Protein AF-A0A956NST2-F1 (afdb_monomer)

pLDDT: mean 92.46, std 3.64, range [78.5, 97.56]

Radius of gyration: 21.12 Å; Cα contacts (8 Å, |Δi|>4): 184; chains: 1; bounding box: 54×38×56 Å

Mean predicted aligned error: 4.81 Å

Foldseek 3Di:
DVVVPDQDWDWDQPPDLVRDTAIPSNGPVCQADPDPVSVVSVVVDFFDCDPVPDPDNDGGDDDDDDDPVLLVLLCVQLVQVQSVVCVVVVHDVLLSLLCQLVVHDSVPQDPLSSVLSVLVSVCVSVVHALVNSCVVNVDDSVVSNSSVVSSCVRRVSSVVSVVVQVVCCVVVQWGADPVGRIRGD

Sequence (185 aa):
NPRTGRIHTNYNQTVAATGRLSSQNPNLQNIPIRTELGRRVREAFVADQRPSTRLFNKATLISSDYSQIELRLMAHLSGEPFLVEAFRAGQDIHRVTASLVYGVSLEDVTSDMRRVAKTVNFGLLYGMQAFGLSRDTGLSRQEAQRFIDEYWARLPGVRAYFDNLLQSGVTNGYVETMGGRRRSL

Solvent-accessible surface area (backbone atoms only — not comparable to full-atom values): 10851 Å² total; per-residue (Å²): 80,88,91,76,76,42,90,64,64,42,77,41,71,84,74,43,76,84,64,47,73,45,51,37,75,52,56,73,84,73,65,53,63,90,45,72,71,24,42,58,60,49,66,72,68,68,53,62,72,54,73,97,76,38,97,55,101,69,54,75,80,85,84,86,79,73,85,60,52,68,61,53,48,48,23,65,73,26,60,24,62,71,53,44,50,37,59,74,70,69,49,60,63,34,39,53,49,23,14,64,58,73,72,44,55,71,83,71,46,44,74,63,48,26,51,43,30,42,54,45,59,56,33,52,76,70,68,49,48,33,67,58,44,11,73,77,61,73,43,52,53,67,57,27,39,50,49,53,52,40,44,42,72,74,36,54,36,48,44,52,41,51,55,50,50,51,51,46,24,70,75,69,46,31,46,69,48,97,85,66,54,66,35,75,113

Structure (mmCIF, N/CA/C/O backbone):
data_AF-A0A956NST2-F1
#
_entry.id   AF-A0A956NST2-F1
#
loop_
_atom_site.group_PDB
_atom_site.id
_atom_site.type_symbol
_atom_site.label_atom_id
_atom_site.label_alt_id
_atom_site.label_comp_id
_atom_site.label_asym_id
_atom_site.label_entity_id
_atom_site.label_seq_id
_atom_site.pdbx_PDB_ins_code
_atom_site.Cartn_x
_atom_site.Cartn_y
_atom_site.Cartn_z
_atom_site.occupancy
_atom_site.B_iso_or_equiv
_atom_site.auth_seq_id
_atom_site.auth_comp_id
_atom_site.auth_asym_id
_atom_site.auth_atom_id
_atom_site.pdbx_PDB_model_num
ATOM 1 N N . ASN A 1 1 ? 23.945 0.232 -21.363 1.00 90.94 1 ASN A N 1
ATOM 2 C CA . ASN A 1 1 ? 25.251 -0.462 -21.262 1.00 90.94 1 ASN A CA 1
ATOM 3 C C . ASN A 1 1 ? 25.672 -0.908 -22.665 1.00 90.94 1 ASN A C 1
ATOM 5 O O . ASN A 1 1 ? 24.983 -1.761 -23.217 1.00 90.94 1 ASN A O 1
ATOM 9 N N . PRO A 1 2 ? 26.745 -0.337 -23.252 1.00 93.81 2 PRO A N 1
ATOM 10 C CA . PRO A 1 2 ? 27.122 -0.585 -24.651 1.00 93.81 2 PRO A CA 1
ATOM 11 C C . PRO A 1 2 ? 27.416 -2.053 -24.983 1.00 93.81 2 PRO A C 1
ATOM 13 O O . PRO A 1 2 ? 27.052 -2.518 -26.053 1.00 93.81 2 PRO A O 1
ATOM 16 N N . ARG A 1 3 ? 28.003 -2.813 -24.048 1.00 93.50 3 ARG A N 1
ATOM 17 C CA . ARG A 1 3 ? 28.354 -4.229 -24.264 1.00 93.50 3 ARG A CA 1
ATOM 18 C C . ARG A 1 3 ? 27.127 -5.128 -24.384 1.00 93.50 3 ARG A C 1
ATOM 20 O O . ARG A 1 3 ? 27.119 -6.083 -25.145 1.00 93.50 3 ARG A O 1
ATOM 27 N N . THR A 1 4 ? 26.090 -4.838 -23.602 1.00 93.56 4 THR A N 1
ATOM 28 C CA . THR A 1 4 ? 24.886 -5.683 -23.530 1.00 93.56 4 THR A CA 1
ATOM 29 C C . THR A 1 4 ? 23.713 -5.130 -24.331 1.00 93.56 4 THR A C 1
ATOM 31 O O . THR A 1 4 ? 22.753 -5.861 -24.565 1.00 93.56 4 THR A O 1
ATOM 34 N N . GLY A 1 5 ? 23.736 -3.851 -24.714 1.00 93.38 5 GLY A N 1
ATOM 35 C CA . GLY A 1 5 ? 22.589 -3.164 -25.315 1.00 93.38 5 GLY A CA 1
ATOM 36 C C . GLY A 1 5 ? 21.375 -3.051 -24.383 1.00 93.38 5 GLY A C 1
ATOM 37 O O . GLY A 1 5 ? 20.261 -2.882 -24.858 1.00 93.38 5 GLY A O 1
ATOM 38 N N . ARG A 1 6 ? 21.563 -3.196 -23.061 1.00 95.44 6 ARG A N 1
ATOM 39 C CA . ARG A 1 6 ? 20.485 -3.169 -22.056 1.00 95.44 6 ARG A CA 1
ATOM 40 C C . ARG A 1 6 ? 20.639 -2.019 -21.061 1.00 95.44 6 ARG A C 1
ATOM 42 O O . ARG A 1 6 ? 21.735 -1.464 -20.888 1.00 95.44 6 ARG A O 1
ATOM 49 N N . ILE A 1 7 ? 19.539 -1.707 -20.381 1.00 95.69 7 ILE A N 1
ATOM 50 C CA . ILE A 1 7 ? 19.512 -0.901 -19.157 1.00 95.69 7 ILE A CA 1
ATOM 51 C C . ILE A 1 7 ? 19.799 -1.834 -17.974 1.00 95.69 7 ILE A C 1
ATOM 53 O O . ILE A 1 7 ? 19.208 -2.906 -17.882 1.00 95.69 7 ILE A O 1
ATOM 57 N N . HIS A 1 8 ? 20.718 -1.438 -17.094 1.00 97.00 8 HIS A N 1
ATOM 58 C CA . HIS A 1 8 ? 21.087 -2.188 -15.889 1.00 97.00 8 HIS A CA 1
ATOM 59 C C . HIS A 1 8 ? 20.798 -1.299 -14.690 1.00 97.00 8 HIS A C 1
ATOM 61 O O . HIS A 1 8 ? 21.348 -0.206 -14.624 1.00 97.00 8 HIS A O 1
ATOM 67 N N . THR A 1 9 ? 19.915 -1.743 -13.799 1.00 97.56 9 THR A N 1
ATOM 68 C CA . THR A 1 9 ? 19.617 -1.058 -12.534 1.00 97.56 9 THR A CA 1
ATOM 69 C C . THR A 1 9 ? 20.416 -1.672 -11.392 1.00 97.56 9 THR A C 1
ATOM 71 O O . THR A 1 9 ? 20.858 -2.816 -11.493 1.00 97.56 9 THR A O 1
ATOM 74 N N . ASN A 1 10 ? 20.552 -0.938 -10.292 1.00 97.19 10 ASN A N 1
ATOM 75 C CA . ASN A 1 10 ? 21.078 -1.453 -9.036 1.00 97.19 10 ASN A CA 1
ATOM 76 C C . ASN A 1 10 ? 19.941 -1.581 -8.025 1.00 97.19 10 ASN A C 1
ATOM 78 O O . ASN A 1 10 ? 19.286 -0.584 -7.712 1.00 97.19 10 ASN A O 1
ATOM 82 N N . TYR A 1 11 ? 19.733 -2.792 -7.506 1.00 97.38 11 TYR A N 1
ATOM 83 C CA . TYR A 1 11 ? 18.814 -3.040 -6.399 1.00 97.38 11 TYR A CA 1
ATOM 84 C C . TYR A 1 11 ? 19.573 -2.985 -5.076 1.00 97.38 11 TYR A C 1
ATOM 86 O O . TYR A 1 11 ? 20.384 -3.862 -4.788 1.00 97.38 11 TYR A O 1
ATOM 94 N N . ASN A 1 12 ? 19.302 -1.970 -4.258 1.00 94.56 12 ASN A N 1
ATOM 95 C CA . ASN A 1 12 ? 19.886 -1.883 -2.926 1.00 94.56 12 ASN A CA 1
ATOM 96 C C . ASN A 1 12 ? 19.008 -2.636 -1.926 1.00 94.56 12 ASN A C 1
ATOM 98 O O . ASN A 1 12 ? 17.816 -2.350 -1.786 1.00 94.56 12 ASN A O 1
ATOM 102 N N . GLN A 1 13 ? 19.619 -3.565 -1.198 1.00 95.00 13 GLN A N 1
ATOM 103 C CA . GLN A 1 13 ? 18.921 -4.442 -0.257 1.00 95.00 13 GLN A CA 1
ATOM 104 C C . GLN A 1 13 ? 18.917 -3.918 1.189 1.00 95.00 13 GLN A C 1
ATOM 106 O O . GLN A 1 13 ? 18.122 -4.372 2.008 1.00 95.00 13 GLN A O 1
ATOM 111 N N . THR A 1 14 ? 19.782 -2.954 1.510 1.00 92.62 14 THR A N 1
ATOM 112 C CA . THR A 1 14 ? 20.063 -2.512 2.889 1.00 92.62 14 THR A CA 1
ATOM 113 C C . THR A 1 14 ? 19.679 -1.057 3.172 1.00 92.62 14 THR A C 1
ATOM 115 O O . THR A 1 14 ? 20.048 -0.521 4.209 1.00 92.62 14 THR A O 1
ATOM 118 N N .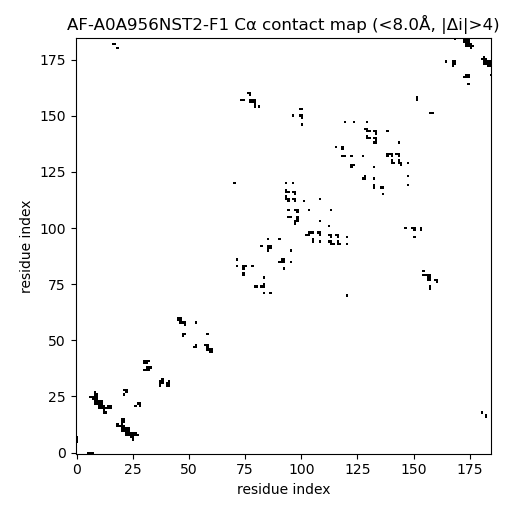 VAL A 1 15 ? 18.943 -0.400 2.267 1.00 90.19 15 VAL A N 1
ATOM 119 C CA . VAL A 1 15 ? 18.657 1.047 2.366 1.00 90.19 15 VAL A CA 1
ATOM 120 C C . VAL A 1 15 ? 17.327 1.351 3.060 1.00 90.19 15 VAL A C 1
ATOM 122 O O . VAL A 1 15 ? 17.254 2.267 3.874 1.00 90.19 15 VAL A O 1
ATOM 125 N N . ALA A 1 16 ? 16.247 0.634 2.737 1.00 88.38 16 ALA A N 1
ATOM 126 C CA . ALA A 1 16 ? 14.930 0.982 3.264 1.00 88.38 16 ALA A CA 1
ATOM 127 C C . ALA A 1 16 ? 14.754 0.503 4.712 1.00 88.38 16 ALA A C 1
ATOM 129 O O . ALA A 1 16 ? 14.905 -0.685 4.996 1.00 88.38 16 ALA A O 1
ATOM 130 N N . ALA A 1 17 ? 14.294 1.394 5.596 1.00 89.62 17 ALA A N 1
ATOM 131 C CA . ALA A 1 17 ? 13.991 1.065 6.994 1.00 89.62 17 ALA A CA 1
ATOM 132 C C . ALA A 1 17 ? 12.935 -0.050 7.151 1.00 89.62 17 ALA A C 1
ATOM 134 O O . ALA A 1 17 ? 12.883 -0.727 8.171 1.00 89.62 17 ALA A O 1
ATOM 135 N N . THR A 1 18 ? 12.088 -0.256 6.137 1.00 89.81 18 THR A N 1
ATOM 136 C CA . THR A 1 18 ? 11.040 -1.289 6.118 1.00 89.81 18 THR A CA 1
ATOM 137 C C . THR A 1 18 ? 11.485 -2.602 5.470 1.00 89.81 18 THR A C 1
ATOM 139 O O . THR A 1 18 ? 10.718 -3.560 5.438 1.00 89.81 18 THR A O 1
ATOM 142 N N . GLY A 1 19 ? 12.709 -2.668 4.932 1.00 91.88 19 GLY A N 1
ATOM 143 C CA . GLY A 1 19 ? 13.228 -3.845 4.232 1.00 91.88 19 GLY A CA 1
ATOM 144 C C . GLY A 1 19 ? 12.812 -3.992 2.771 1.00 91.88 19 GLY A C 1
ATOM 145 O O . GLY A 1 19 ? 13.114 -5.019 2.166 1.00 91.88 19 GLY A O 1
ATOM 146 N N . ARG A 1 20 ? 12.130 -2.997 2.190 1.00 94.56 20 ARG A N 1
ATOM 147 C CA . ARG A 1 20 ? 11.893 -2.946 0.739 1.00 94.56 20 ARG A CA 1
ATOM 148 C C . ARG A 1 20 ? 13.217 -2.784 -0.018 1.00 94.56 20 ARG A C 1
ATOM 150 O O . ARG A 1 20 ? 14.123 -2.095 0.444 1.00 94.56 20 ARG A O 1
ATOM 157 N N . LEU A 1 21 ? 13.298 -3.359 -1.216 1.00 95.94 21 LEU A N 1
ATOM 158 C CA . LEU A 1 21 ? 14.365 -3.020 -2.160 1.00 95.94 21 LEU A CA 1
ATOM 159 C C . LEU A 1 21 ? 14.180 -1.582 -2.651 1.00 95.94 21 LEU A C 1
ATOM 161 O O . LEU A 1 21 ? 13.045 -1.156 -2.884 1.00 95.94 21 LEU A O 1
ATOM 165 N N . SER A 1 22 ? 15.284 -0.877 -2.885 1.00 95.31 22 SER A N 1
ATOM 166 C CA . SER A 1 22 ? 15.287 0.357 -3.677 1.00 95.31 22 SER A CA 1
ATOM 167 C C . SER A 1 22 ? 16.037 0.152 -4.989 1.00 95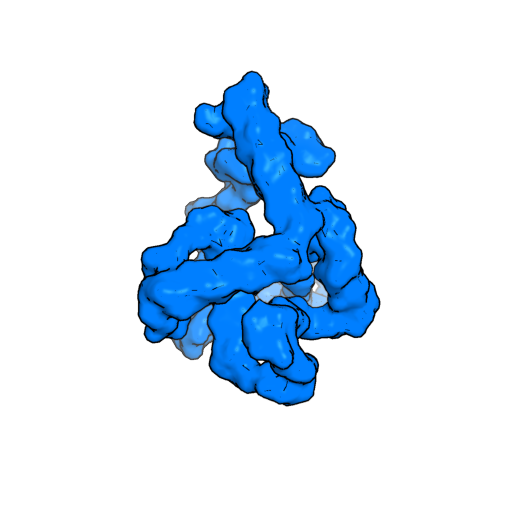.31 22 SER A C 1
ATOM 169 O O . SER A 1 22 ? 16.915 -0.702 -5.075 1.00 95.31 22 SER A O 1
ATOM 171 N N . SER A 1 23 ? 15.686 0.916 -6.019 1.00 97.00 23 SER A N 1
ATOM 172 C CA . SER A 1 23 ? 16.290 0.838 -7.348 1.00 97.00 23 SER A CA 1
ATOM 173 C C . SER A 1 23 ? 16.929 2.173 -7.720 1.00 97.00 23 SER A C 1
ATOM 175 O O . SER A 1 23 ? 16.300 3.224 -7.586 1.00 97.00 23 SER A O 1
ATOM 177 N N . GLN A 1 24 ? 18.178 2.142 -8.186 1.00 95.81 24 GLN A N 1
ATOM 178 C CA . GLN A 1 24 ? 18.916 3.338 -8.598 1.00 95.81 24 GLN A CA 1
ATOM 179 C C . GLN A 1 24 ? 19.841 3.082 -9.790 1.00 95.81 24 GLN A C 1
ATOM 181 O O . GLN A 1 24 ? 20.262 1.955 -10.050 1.00 95.81 24 GLN A O 1
ATOM 186 N N . ASN A 1 25 ? 20.193 4.163 -10.487 1.00 94.06 25 ASN A N 1
ATOM 187 C CA . ASN A 1 25 ? 21.138 4.177 -11.607 1.00 94.06 25 ASN A CA 1
ATOM 188 C C . ASN A 1 25 ? 20.851 3.127 -12.703 1.00 94.06 25 ASN A C 1
ATOM 190 O O . ASN A 1 25 ? 21.724 2.305 -12.977 1.00 94.06 25 ASN A O 1
ATOM 194 N N . PRO A 1 26 ? 19.668 3.155 -13.357 1.00 96.19 26 PRO A N 1
ATOM 195 C CA . PRO A 1 26 ? 18.517 4.040 -13.128 1.00 96.19 26 PRO A CA 1
ATOM 196 C C . PRO A 1 26 ? 17.477 3.424 -12.178 1.00 96.19 26 PRO A C 1
ATOM 198 O O . PRO A 1 26 ? 17.478 2.216 -11.950 1.00 96.19 26 PRO A O 1
ATOM 201 N N . ASN A 1 27 ? 16.562 4.240 -11.645 1.00 96.38 27 ASN A N 1
ATOM 202 C CA . ASN A 1 27 ? 15.420 3.734 -10.880 1.00 96.38 27 ASN A CA 1
ATOM 203 C C . ASN A 1 27 ? 14.377 3.119 -11.830 1.00 96.38 27 ASN A C 1
ATOM 205 O O . ASN A 1 27 ? 13.807 3.816 -12.666 1.00 96.38 27 ASN A O 1
ATOM 209 N N . LEU A 1 28 ? 14.148 1.811 -11.708 1.00 96.69 28 LEU A N 1
ATOM 210 C CA . LEU A 1 28 ? 13.166 1.054 -12.490 1.00 96.69 28 LEU A CA 1
ATOM 211 C C . LEU A 1 28 ? 11.899 0.705 -11.697 1.00 96.69 28 LEU A C 1
ATOM 213 O O . LEU A 1 28 ? 10.976 0.111 -12.247 1.00 96.69 28 LEU A O 1
ATOM 217 N N . GLN A 1 29 ? 11.818 1.075 -10.417 1.00 96.38 29 GLN A N 1
ATOM 218 C CA . GLN A 1 29 ? 10.621 0.859 -9.597 1.00 96.38 29 GLN A CA 1
ATOM 219 C C . GLN A 1 29 ? 9.575 1.967 -9.779 1.00 96.38 29 GLN A C 1
ATOM 221 O O . GLN A 1 29 ? 8.399 1.747 -9.501 1.00 96.38 29 GLN A O 1
ATOM 226 N N . ASN A 1 30 ? 9.973 3.150 -10.257 1.00 95.12 30 ASN A N 1
ATOM 227 C CA . ASN A 1 30 ? 9.102 4.321 -10.400 1.00 95.12 30 ASN A CA 1
ATOM 228 C C . ASN A 1 30 ? 8.801 4.701 -11.861 1.00 95.12 30 ASN A C 1
ATOM 230 O O . ASN A 1 30 ? 8.472 5.856 -12.137 1.00 95.12 30 ASN A O 1
ATOM 234 N N . ILE A 1 31 ? 8.881 3.748 -12.798 1.00 95.81 31 ILE A N 1
ATOM 235 C CA . ILE A 1 31 ? 8.544 4.014 -14.202 1.00 95.81 31 ILE A CA 1
ATOM 236 C C . ILE A 1 31 ? 7.078 4.482 -14.301 1.00 95.81 31 ILE A C 1
ATOM 238 O O . ILE A 1 31 ? 6.184 3.766 -13.821 1.00 95.81 31 ILE A O 1
ATOM 242 N N . PRO A 1 32 ? 6.800 5.647 -14.922 1.00 93.94 32 PRO A N 1
ATOM 243 C CA . PRO A 1 32 ? 5.455 6.211 -15.008 1.00 93.94 32 PRO A CA 1
ATOM 244 C C . PRO A 1 32 ? 4.418 5.235 -15.583 1.00 93.94 32 PRO A C 1
ATOM 246 O O . PRO A 1 32 ? 4.738 4.392 -16.411 1.00 93.94 32 PRO A O 1
ATOM 249 N N . ILE A 1 33 ? 3.164 5.336 -15.132 1.00 93.19 33 ILE A N 1
ATOM 250 C CA . ILE A 1 33 ? 2.050 4.477 -15.601 1.00 93.19 33 ILE A CA 1
ATOM 251 C C . ILE A 1 33 ? 0.696 5.189 -15.662 1.00 93.19 33 ILE A C 1
ATOM 253 O O . ILE A 1 33 ? -0.204 4.760 -16.376 1.00 93.19 33 ILE A O 1
ATOM 257 N N . ARG A 1 34 ? 0.521 6.264 -14.884 1.00 90.94 34 ARG A N 1
ATOM 258 C CA . ARG A 1 34 ? -0.794 6.888 -14.673 1.00 90.94 34 ARG A CA 1
ATOM 259 C C . ARG A 1 34 ? -1.256 7.748 -15.849 1.00 90.94 34 ARG A C 1
ATOM 261 O O . ARG A 1 34 ? -2.456 7.857 -16.067 1.00 90.94 34 ARG A O 1
ATOM 268 N N . THR A 1 35 ? -0.325 8.363 -16.573 1.00 95.19 35 THR A N 1
ATOM 269 C CA . THR A 1 35 ? -0.615 9.223 -17.726 1.00 95.19 35 THR A CA 1
ATOM 270 C C . THR A 1 35 ? -0.392 8.470 -19.026 1.00 95.19 35 THR A C 1
ATOM 272 O O . THR A 1 35 ? 0.369 7.503 -19.066 1.00 95.19 35 THR A O 1
ATOM 275 N N . GLU A 1 36 ? -1.000 8.956 -20.103 1.00 94.94 36 GLU A N 1
ATOM 276 C CA . GLU A 1 36 ? -0.819 8.372 -21.432 1.00 94.94 36 GLU A CA 1
ATOM 277 C C . GLU A 1 36 ? 0.644 8.403 -21.882 1.00 94.94 36 GLU A C 1
ATOM 279 O O . GLU A 1 36 ? 1.208 7.387 -22.281 1.00 94.94 36 GLU A O 1
ATOM 284 N N . LEU A 1 37 ? 1.312 9.543 -21.682 1.00 95.50 37 LEU A N 1
ATOM 285 C CA . LEU A 1 37 ? 2.752 9.650 -21.896 1.00 95.50 37 LEU A CA 1
ATOM 286 C C . LEU A 1 37 ? 3.532 8.621 -21.061 1.00 95.50 37 LEU A C 1
ATOM 288 O O . LEU A 1 37 ? 4.475 8.012 -21.556 1.00 95.50 37 LEU A O 1
ATOM 292 N N . GLY A 1 38 ? 3.129 8.392 -19.808 1.00 95.25 38 GLY A N 1
ATOM 293 C CA . GLY A 1 38 ? 3.768 7.403 -18.948 1.00 95.25 38 GLY A CA 1
ATOM 294 C C . GLY A 1 38 ? 3.607 5.967 -19.448 1.00 95.25 38 GLY A C 1
ATOM 295 O O . GLY A 1 38 ? 4.562 5.194 -19.388 1.00 95.25 38 GLY A O 1
ATOM 296 N N . ARG A 1 39 ? 2.440 5.617 -20.003 1.00 94.62 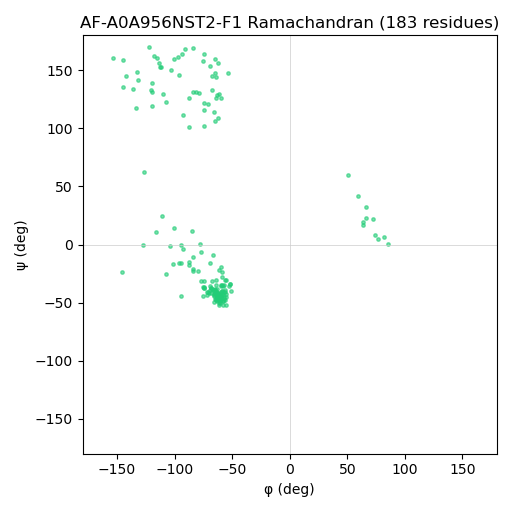39 ARG A N 1
ATOM 297 C CA . ARG A 1 39 ? 2.222 4.311 -20.644 1.00 94.62 39 ARG A CA 1
ATOM 298 C C . ARG A 1 39 ? 3.136 4.126 -21.851 1.00 94.62 39 ARG A C 1
ATOM 300 O O . ARG A 1 39 ? 3.826 3.114 -21.917 1.00 94.62 39 ARG A O 1
ATOM 307 N N . ARG A 1 40 ? 3.254 5.144 -22.707 1.00 95.81 40 ARG A N 1
ATOM 308 C CA . ARG A 1 40 ? 4.177 5.131 -23.857 1.00 95.81 40 ARG A CA 1
ATOM 309 C C . ARG A 1 40 ? 5.641 4.958 -23.448 1.00 95.81 40 ARG A C 1
ATOM 311 O O . ARG A 1 40 ? 6.394 4.266 -24.122 1.00 95.81 40 ARG A O 1
ATOM 318 N N . VAL A 1 41 ? 6.062 5.533 -22.318 1.00 95.00 41 VAL A N 1
ATOM 319 C CA . VAL A 1 41 ? 7.414 5.297 -21.775 1.00 95.00 41 VAL A CA 1
ATOM 320 C C . VAL A 1 41 ? 7.616 3.825 -21.394 1.00 95.00 41 VAL A C 1
ATOM 322 O O . VAL A 1 41 ? 8.690 3.277 -21.633 1.00 95.00 41 VAL A O 1
ATOM 325 N N . ARG A 1 42 ? 6.602 3.155 -20.830 1.00 94.94 42 ARG A N 1
ATOM 326 C CA . ARG A 1 42 ? 6.689 1.721 -20.497 1.00 94.94 42 ARG A CA 1
ATOM 327 C C . ARG A 1 42 ? 6.769 0.821 -21.723 1.00 94.94 42 ARG A C 1
ATOM 329 O O . ARG A 1 42 ? 7.433 -0.205 -21.643 1.00 94.94 42 ARG A O 1
ATOM 336 N N . GLU A 1 43 ? 6.161 1.204 -22.841 1.00 95.06 43 GLU A N 1
ATOM 337 C CA . GLU A 1 43 ? 6.230 0.445 -24.101 1.00 95.06 43 GLU A CA 1
ATOM 338 C C . GLU A 1 43 ? 7.661 0.321 -24.647 1.00 95.06 43 GLU A C 1
ATOM 340 O O . GLU A 1 43 ? 7.967 -0.627 -25.366 1.00 95.06 43 GLU A O 1
ATOM 345 N N . ALA A 1 44 ? 8.571 1.220 -24.253 1.00 95.50 44 ALA A N 1
ATOM 346 C CA . ALA A 1 44 ? 9.987 1.120 -24.602 1.00 95.50 44 ALA A CA 1
ATOM 347 C C . ALA A 1 44 ? 10.709 -0.055 -23.906 1.00 95.50 44 ALA A C 1
ATOM 349 O O . ALA A 1 44 ? 11.806 -0.439 -24.317 1.00 95.50 44 ALA A O 1
ATOM 350 N N . PHE A 1 45 ? 10.120 -0.641 -22.857 1.00 96.00 45 PHE A N 1
ATOM 351 C CA . PHE A 1 45 ? 10.657 -1.819 -22.181 1.00 96.00 45 PHE A CA 1
ATOM 352 C C . PHE A 1 45 ? 10.151 -3.083 -22.874 1.00 96.00 45 PHE A C 1
ATOM 354 O O . PHE A 1 45 ? 9.028 -3.533 -22.655 1.00 96.00 45 PHE A O 1
ATOM 361 N N . VAL A 1 46 ? 11.009 -3.676 -23.701 1.00 95.38 46 VAL A N 1
ATOM 362 C CA . VAL A 1 46 ? 10.675 -4.847 -24.520 1.00 95.38 46 VAL A CA 1
ATOM 363 C C . VAL A 1 46 ? 11.434 -6.096 -24.076 1.00 95.38 46 VAL A C 1
ATOM 365 O O . VAL A 1 46 ? 12.540 -6.023 -23.537 1.00 95.38 46 VAL A O 1
ATOM 368 N N . ALA A 1 47 ? 10.844 -7.266 -24.328 1.00 94.88 47 ALA A N 1
ATOM 369 C CA . ALA A 1 47 ? 11.535 -8.540 -24.160 1.00 94.88 47 ALA A CA 1
ATOM 370 C C . ALA A 1 47 ? 12.657 -8.671 -25.196 1.00 94.88 47 ALA A C 1
ATOM 372 O O . ALA A 1 47 ? 12.434 -8.457 -26.390 1.00 94.88 47 ALA A O 1
ATOM 373 N N . ASP A 1 48 ? 13.846 -9.073 -24.751 1.00 93.50 48 ASP A N 1
ATOM 374 C CA . ASP A 1 48 ? 14.977 -9.268 -25.652 1.00 93.50 48 ASP A CA 1
ATOM 375 C C . ASP A 1 48 ? 14.776 -10.497 -26.547 1.00 93.50 48 ASP A C 1
ATOM 377 O O . ASP A 1 48 ? 14.633 -11.617 -26.059 1.00 93.50 48 ASP A O 1
ATOM 381 N N . GLN A 1 49 ? 14.784 -10.282 -27.862 1.00 93.31 49 GLN A N 1
ATOM 382 C CA . GLN A 1 49 ? 14.569 -11.328 -28.862 1.00 93.31 49 GLN A CA 1
ATOM 383 C C . GLN A 1 49 ? 15.864 -11.955 -29.390 1.00 93.31 49 GLN A C 1
ATOM 385 O O . GLN A 1 49 ? 15.796 -12.849 -30.235 1.00 93.31 49 GLN A O 1
ATOM 390 N N . ARG A 1 50 ? 17.042 -11.517 -28.928 1.00 92.94 50 ARG A N 1
ATOM 391 C CA . ARG A 1 50 ? 18.323 -12.058 -29.397 1.00 92.94 50 ARG A CA 1
ATOM 392 C C . ARG A 1 50 ? 18.434 -13.553 -29.071 1.00 92.94 50 ARG A C 1
ATOM 394 O O . ARG A 1 50 ? 18.270 -13.908 -27.898 1.00 92.94 50 ARG A O 1
ATOM 401 N N . PRO A 1 51 ? 18.783 -14.416 -30.051 1.00 91.38 51 PRO A N 1
ATOM 402 C CA . PRO A 1 51 ? 18.913 -15.863 -29.849 1.00 91.38 51 PRO A CA 1
ATOM 403 C C . PRO A 1 51 ? 19.832 -16.246 -28.688 1.00 91.38 51 PRO A C 1
ATOM 405 O O . PRO A 1 51 ? 19.521 -17.164 -27.944 1.00 91.38 51 PRO A O 1
ATOM 408 N N . SER A 1 52 ? 20.908 -15.487 -28.468 1.00 89.44 52 SER A N 1
ATOM 409 C CA . SER A 1 52 ? 21.867 -15.713 -27.379 1.00 89.44 52 SER A CA 1
ATOM 410 C C . SER A 1 52 ? 21.304 -15.496 -25.970 1.00 89.44 52 SER A C 1
ATOM 412 O O . SER A 1 52 ? 21.990 -15.785 -24.996 1.00 89.44 52 SER A O 1
ATOM 414 N N . THR A 1 53 ? 20.090 -14.954 -25.837 1.00 85.50 53 THR A N 1
ATOM 415 C CA . THR A 1 53 ? 19.504 -14.586 -24.537 1.00 85.50 53 THR A CA 1
ATOM 416 C C . THR A 1 53 ? 18.116 -15.166 -24.290 1.00 85.50 53 THR A C 1
ATOM 418 O O . THR A 1 53 ? 17.545 -14.926 -23.228 1.00 85.50 53 THR A O 1
ATOM 421 N N . 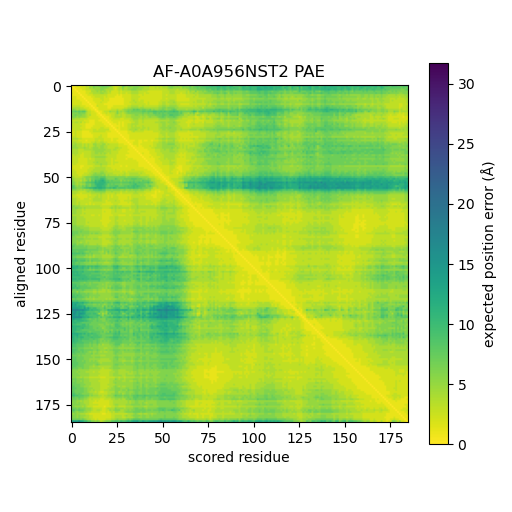ARG A 1 54 ? 17.565 -15.927 -25.243 1.00 87.06 54 ARG A N 1
ATOM 422 C CA . ARG A 1 54 ? 16.238 -16.546 -25.134 1.00 87.06 54 ARG A CA 1
ATOM 423 C C . ARG A 1 54 ? 16.347 -18.065 -25.225 1.00 87.06 54 ARG A C 1
ATOM 425 O O . ARG A 1 54 ? 17.089 -18.581 -26.049 1.00 87.06 54 ARG A O 1
ATOM 432 N N . LEU A 1 55 ? 15.573 -18.764 -24.396 1.00 85.50 55 LEU A N 1
ATOM 433 C CA . LEU A 1 55 ? 15.492 -20.232 -24.397 1.00 85.50 55 LEU A CA 1
ATOM 434 C C . LEU A 1 55 ? 14.499 -20.772 -25.441 1.00 85.50 55 LEU A C 1
ATOM 436 O O . LEU A 1 55 ? 14.609 -21.915 -25.864 1.00 85.50 55 LEU A O 1
ATOM 440 N N . PHE A 1 56 ? 13.538 -19.947 -25.863 1.00 88.25 56 PHE A N 1
ATOM 441 C CA . PHE A 1 56 ? 12.462 -20.319 -26.784 1.00 88.25 56 PHE A CA 1
ATOM 442 C C . PHE A 1 56 ? 12.450 -19.428 -28.032 1.00 88.25 56 PHE A C 1
ATOM 444 O O . PHE A 1 56 ? 13.088 -18.374 -28.075 1.00 88.25 56 PHE A O 1
ATOM 451 N N . ASN A 1 57 ? 11.648 -19.809 -29.031 1.00 91.00 57 ASN A N 1
ATOM 452 C CA . ASN A 1 57 ? 11.515 -19.099 -30.312 1.00 91.00 57 ASN A CA 1
ATOM 453 C C . ASN A 1 57 ? 11.036 -17.641 -30.190 1.00 91.00 57 ASN A C 1
ATOM 455 O O . ASN A 1 57 ? 11.225 -16.857 -31.120 1.00 91.00 57 ASN A O 1
ATOM 459 N N . LYS A 1 58 ? 10.417 -17.267 -29.066 1.00 91.00 58 LYS A N 1
ATOM 460 C CA . LYS A 1 58 ? 9.943 -15.912 -28.773 1.00 91.00 58 LYS A CA 1
ATOM 461 C C . LYS A 1 58 ? 10.121 -15.623 -27.286 1.00 91.00 58 LYS A C 1
ATOM 463 O O . LYS A 1 58 ? 9.773 -16.456 -26.455 1.00 91.00 58 LYS A O 1
ATOM 468 N N . ALA A 1 59 ? 10.631 -14.440 -26.956 1.00 92.81 59 ALA A N 1
ATOM 469 C CA . ALA A 1 59 ? 10.650 -13.944 -25.583 1.00 92.81 59 ALA A CA 1
ATOM 470 C C . ALA A 1 59 ? 9.441 -13.031 -25.338 1.00 92.81 59 ALA A C 1
ATOM 472 O O . ALA A 1 59 ? 8.995 -12.317 -26.238 1.00 92.81 59 ALA A O 1
ATOM 473 N N . THR A 1 60 ? 8.888 -13.044 -24.130 1.00 93.06 60 THR A N 1
ATOM 474 C CA . THR A 1 60 ? 7.771 -12.176 -23.723 1.00 93.06 60 THR A CA 1
ATOM 475 C C . THR A 1 60 ? 7.988 -11.734 -22.281 1.00 93.06 60 THR A C 1
ATOM 477 O O . THR A 1 60 ? 8.557 -12.482 -21.488 1.00 93.06 60 THR A O 1
ATOM 480 N N . LEU A 1 61 ? 7.583 -10.505 -21.952 1.00 94.12 61 LEU A N 1
ATOM 481 C CA . LEU A 1 61 ? 7.603 -10.018 -20.575 1.00 94.12 61 LEU A CA 1
ATOM 482 C C . LEU A 1 61 ? 6.366 -10.536 -19.845 1.00 94.12 61 LEU A C 1
ATOM 484 O O . LEU A 1 61 ? 5.251 -10.404 -20.344 1.00 94.12 61 LEU A O 1
ATOM 488 N N . ILE A 1 62 ? 6.571 -11.092 -18.656 1.00 94.75 62 ILE A N 1
ATOM 489 C CA . ILE A 1 62 ? 5.499 -11.507 -17.754 1.00 94.75 62 ILE A CA 1
ATOM 490 C C . ILE A 1 62 ? 5.521 -10.555 -16.563 1.00 94.75 62 ILE A C 1
ATOM 492 O O . ILE A 1 62 ? 6.574 -10.318 -15.972 1.00 94.75 62 ILE A O 1
ATOM 496 N N . SER A 1 63 ? 4.361 -10.001 -16.224 1.00 94.00 63 SER A N 1
ATOM 497 C CA . SER A 1 63 ? 4.179 -9.161 -15.044 1.00 94.00 63 SER A CA 1
ATOM 498 C C . SER A 1 63 ? 3.121 -9.790 -14.149 1.00 94.00 63 SER A C 1
ATOM 500 O O . SER A 1 63 ? 2.070 -10.208 -14.629 1.00 94.00 63 SER A O 1
ATOM 502 N N . SER A 1 64 ? 3.418 -9.865 -12.856 1.00 96.44 64 SER A N 1
ATOM 503 C CA . SER A 1 64 ? 2.506 -10.335 -11.821 1.00 96.44 64 SER A CA 1
ATOM 504 C C . SER A 1 64 ? 2.608 -9.383 -10.638 1.00 96.44 64 SER A C 1
ATOM 506 O O . SER A 1 64 ? 3.713 -9.026 -10.228 1.00 96.44 64 SER A O 1
ATOM 508 N N . ASP A 1 65 ? 1.463 -8.981 -10.099 1.00 95.06 65 ASP A N 1
ATOM 509 C CA . ASP A 1 65 ? 1.351 -8.086 -8.949 1.00 95.06 65 ASP A CA 1
ATOM 510 C C . ASP A 1 65 ? 0.369 -8.700 -7.946 1.00 95.06 65 ASP A C 1
ATOM 512 O O . ASP A 1 65 ? -0.636 -9.308 -8.327 1.00 95.06 65 ASP A O 1
ATOM 516 N N . TYR A 1 66 ? 0.666 -8.573 -6.656 1.00 95.31 66 TYR A N 1
ATOM 517 C CA . TYR A 1 66 ? -0.232 -9.048 -5.620 1.00 95.31 66 TYR A CA 1
ATOM 518 C C . TYR A 1 66 ? -1.436 -8.113 -5.495 1.00 95.31 66 TYR A C 1
ATOM 520 O O . TYR A 1 66 ? -1.313 -6.945 -5.126 1.00 95.31 66 TYR A O 1
ATOM 528 N N . SER A 1 67 ? -2.640 -8.655 -5.675 1.00 91.44 67 SER A N 1
ATOM 529 C CA . SER A 1 67 ? -3.866 -7.893 -5.434 1.00 91.44 67 SER A CA 1
ATOM 530 C C . SER A 1 67 ? -4.001 -7.513 -3.955 1.00 91.44 67 SER A C 1
ATOM 532 O O . SER A 1 67 ? -4.365 -8.353 -3.130 1.00 91.44 67 SER A O 1
ATOM 534 N N . GLN A 1 68 ? -3.773 -6.232 -3.647 1.00 90.88 68 GLN A N 1
ATOM 535 C CA . GLN A 1 68 ? -4.008 -5.614 -2.333 1.00 90.88 68 GLN A CA 1
ATOM 536 C C . GLN A 1 68 ? -3.204 -6.264 -1.191 1.00 90.88 68 GLN A C 1
ATOM 538 O O . GLN A 1 68 ? -3.727 -6.462 -0.094 1.00 90.88 68 GLN A O 1
ATOM 543 N N . ILE A 1 69 ? -1.928 -6.592 -1.434 1.00 94.25 69 ILE A N 1
ATOM 544 C CA . ILE A 1 69 ? -1.079 -7.313 -0.466 1.00 94.25 69 ILE A CA 1
ATOM 545 C C . ILE A 1 69 ? -1.071 -6.692 0.933 1.00 94.25 69 ILE A C 1
ATOM 547 O O . ILE A 1 69 ? -1.152 -7.409 1.920 1.00 94.25 69 ILE A O 1
ATOM 551 N N . GLU A 1 70 ? -1.035 -5.367 1.031 1.00 92.38 70 GLU A N 1
ATOM 552 C CA . GLU A 1 70 ? -0.973 -4.671 2.317 1.00 92.38 70 GLU A CA 1
ATOM 553 C C . GLU A 1 70 ? -2.252 -4.840 3.146 1.00 92.38 70 GLU A C 1
ATOM 555 O O . GLU A 1 70 ? -2.184 -5.063 4.351 1.00 92.38 70 GLU A O 1
ATOM 560 N N . LEU A 1 71 ? -3.421 -4.822 2.500 1.00 92.69 71 LEU A N 1
ATOM 561 C CA . LEU A 1 71 ? -4.697 -5.045 3.181 1.00 92.69 71 LEU A CA 1
ATOM 562 C C . LEU A 1 71 ? -4.892 -6.520 3.541 1.00 92.69 71 LEU A C 1
ATOM 564 O O . LEU A 1 71 ? -5.470 -6.822 4.582 1.00 92.69 71 LEU A O 1
ATOM 568 N N . ARG A 1 72 ? -4.354 -7.441 2.734 1.00 94.88 72 ARG A N 1
ATOM 569 C CA . ARG A 1 72 ? -4.307 -8.869 3.082 1.00 94.88 72 ARG A CA 1
ATOM 570 C C . ARG A 1 72 ? -3.418 -9.121 4.297 1.00 94.88 72 ARG A C 1
ATOM 572 O O . ARG A 1 72 ? -3.802 -9.891 5.169 1.00 94.88 72 ARG A O 1
ATOM 579 N N . LEU A 1 73 ? -2.265 -8.453 4.375 1.00 94.69 73 LEU A N 1
ATOM 580 C CA . LEU A 1 73 ? -1.398 -8.498 5.553 1.00 94.69 73 LEU A CA 1
ATOM 581 C C . LEU A 1 73 ? -2.103 -7.908 6.774 1.00 94.69 73 LEU A C 1
ATOM 583 O O . LEU A 1 73 ? -2.058 -8.521 7.830 1.00 94.69 73 LEU A O 1
ATOM 587 N N . MET A 1 74 ? -2.807 -6.783 6.632 1.00 92.94 74 MET A N 1
ATOM 588 C CA . MET A 1 74 ? -3.607 -6.211 7.719 1.00 92.94 74 MET A CA 1
ATOM 589 C C . MET A 1 74 ? -4.667 -7.198 8.219 1.00 92.94 74 MET A C 1
ATOM 591 O O . MET A 1 74 ? -4.744 -7.431 9.420 1.00 92.94 74 MET A O 1
ATOM 595 N N . ALA A 1 75 ? -5.439 -7.822 7.324 1.00 94.31 75 ALA A N 1
ATOM 596 C CA . ALA A 1 75 ? -6.430 -8.835 7.694 1.00 94.31 75 ALA A CA 1
ATOM 597 C C . ALA A 1 75 ? -5.786 -10.033 8.413 1.00 94.31 75 ALA A C 1
ATOM 599 O O . ALA A 1 75 ? -6.280 -10.478 9.442 1.00 94.31 75 ALA A O 1
ATOM 600 N N . HIS A 1 76 ? -4.650 -10.519 7.906 1.00 95.56 76 HIS A N 1
ATOM 601 C CA . HIS A 1 76 ? -3.918 -11.631 8.508 1.00 95.56 76 HIS A CA 1
ATOM 602 C C . HIS A 1 76 ? -3.365 -11.296 9.901 1.00 95.56 76 HIS A C 1
ATOM 604 O O . HIS A 1 76 ? -3.524 -12.082 10.827 1.00 95.56 76 HIS A O 1
ATOM 610 N N . LEU A 1 77 ? -2.727 -10.134 10.045 1.00 94.88 77 LEU A N 1
ATOM 611 C CA . LEU A 1 77 ? -2.049 -9.705 11.270 1.00 94.88 77 LEU A CA 1
ATOM 612 C C . LEU A 1 77 ? -3.019 -9.284 12.371 1.00 94.88 77 LEU A C 1
ATOM 614 O O . LEU A 1 77 ? -2.766 -9.545 13.542 1.00 94.88 77 LEU A O 1
ATOM 618 N N . SER A 1 78 ? -4.119 -8.632 11.993 1.00 94.81 78 SER A N 1
ATOM 619 C CA . SER A 1 78 ? -5.168 -8.246 12.937 1.00 94.81 78 SER A CA 1
ATOM 620 C C . SER A 1 78 ? -6.106 -9.389 13.301 1.00 94.81 78 SER A C 1
ATOM 622 O O . SER A 1 78 ? -6.766 -9.323 14.333 1.00 94.81 78 SER A O 1
ATOM 624 N N . GLY A 1 79 ? -6.197 -10.416 12.450 1.00 95.56 79 GLY A N 1
ATOM 625 C CA . GLY A 1 79 ? -7.167 -11.494 12.608 1.00 95.56 79 GLY A CA 1
ATOM 626 C C . GLY A 1 79 ? -8.623 -11.032 12.497 1.00 95.56 79 GLY A C 1
ATOM 627 O O . GLY A 1 79 ? -9.504 -11.763 12.931 1.00 95.56 79 GLY A O 1
ATOM 628 N N . GLU A 1 80 ? -8.885 -9.840 11.947 1.00 94.38 80 GLU A N 1
ATOM 629 C CA . GLU A 1 80 ? -10.228 -9.260 11.850 1.00 94.38 80 GLU A CA 1
ATOM 630 C C . GLU A 1 80 ? -11.142 -10.138 10.971 1.00 94.38 80 GLU A C 1
ATOM 632 O O . GLU A 1 80 ? -10.948 -10.161 9.744 1.00 94.38 80 GLU A O 1
ATOM 637 N N . PRO A 1 81 ? -12.141 -10.844 11.549 1.00 93.00 81 PRO A N 1
ATOM 638 C CA . PRO A 1 81 ? -12.916 -11.854 10.828 1.00 93.00 81 PRO A CA 1
ATOM 639 C C . PRO A 1 81 ? -13.582 -11.297 9.577 1.00 93.00 81 PRO A C 1
ATOM 641 O O . PRO A 1 81 ? -13.567 -11.929 8.524 1.00 93.00 81 PRO A O 1
ATOM 644 N N . PHE A 1 82 ? -14.092 -10.067 9.656 1.00 90.25 82 PHE A N 1
ATOM 645 C CA . PHE A 1 82 ? -14.773 -9.439 8.534 1.00 90.25 82 PHE A CA 1
ATOM 646 C C . PHE A 1 82 ? -13.851 -9.225 7.323 1.00 90.25 82 PHE A C 1
ATOM 648 O O . PHE A 1 82 ? -14.239 -9.493 6.185 1.00 90.25 82 PHE A O 1
ATOM 655 N N . LEU A 1 83 ? -12.608 -8.784 7.549 1.00 92.06 83 LEU A N 1
ATOM 656 C CA . LEU A 1 83 ? -11.642 -8.585 6.466 1.00 92.06 83 LEU A CA 1
ATOM 657 C C . LEU A 1 83 ? -11.150 -9.918 5.900 1.00 92.06 83 LEU A C 1
ATOM 659 O O . LEU A 1 83 ? -10.998 -10.051 4.684 1.00 92.06 83 LEU A O 1
ATOM 663 N N . VAL A 1 84 ? -10.898 -10.900 6.768 1.00 94.88 84 VAL A N 1
ATOM 664 C CA . VAL A 1 84 ? -10.472 -12.243 6.353 1.00 94.88 84 VAL A CA 1
ATOM 665 C C . VAL A 1 84 ? -11.539 -12.885 5.466 1.00 94.88 84 VAL A C 1
ATOM 667 O O . VAL A 1 84 ? -11.217 -13.386 4.384 1.00 94.88 84 VAL A O 1
ATOM 670 N N . GLU A 1 85 ? -12.805 -12.793 5.865 1.00 94.69 85 GLU A N 1
ATOM 671 C CA . GLU A 1 85 ? -13.926 -13.386 5.140 1.00 94.69 85 GLU A CA 1
ATOM 672 C C . GLU A 1 85 ? -14.151 -12.674 3.804 1.00 94.69 85 GLU A C 1
ATOM 674 O O . GLU A 1 85 ? -14.296 -13.339 2.776 1.00 94.69 85 GLU A O 1
ATOM 679 N N . ALA A 1 86 ? -14.065 -11.341 3.777 1.00 93.19 86 ALA A N 1
ATOM 680 C CA . ALA A 1 86 ? -14.143 -10.566 2.541 1.00 93.19 86 ALA A CA 1
ATOM 681 C C . ALA A 1 86 ? -13.060 -10.979 1.528 1.00 93.19 86 ALA A C 1
ATOM 683 O O . ALA A 1 86 ? -13.345 -11.174 0.342 1.00 93.19 86 ALA A O 1
ATOM 684 N N . PHE A 1 87 ? -11.819 -11.182 1.985 1.00 95.06 87 PHE A N 1
ATOM 685 C CA . PHE A 1 87 ? -10.738 -11.650 1.117 1.00 95.06 87 PHE A CA 1
ATOM 686 C C . PHE A 1 87 ? -10.909 -13.098 0.655 1.00 95.06 87 PHE A C 1
ATOM 688 O O . PHE A 1 87 ? -10.547 -13.399 -0.486 1.00 95.06 87 PHE A O 1
ATOM 695 N N . ARG A 1 88 ? -11.442 -13.985 1.504 1.00 95.31 88 ARG A N 1
ATOM 696 C CA . ARG A 1 88 ? -11.755 -15.381 1.148 1.00 95.31 88 ARG A CA 1
ATOM 697 C C . ARG A 1 88 ? -12.869 -15.466 0.110 1.00 95.31 88 ARG A C 1
ATOM 699 O O . ARG A 1 88 ? -12.771 -16.263 -0.816 1.00 95.31 88 ARG A O 1
ATOM 706 N N . ALA A 1 89 ? -13.878 -14.609 0.229 1.00 95.12 89 ALA A N 1
ATOM 707 C CA . ALA A 1 89 ? -14.991 -14.512 -0.707 1.00 95.12 89 ALA A CA 1
ATOM 708 C C . ALA A 1 89 ? -14.640 -13.764 -2.011 1.00 95.12 89 ALA A C 1
ATOM 710 O O . ALA A 1 89 ? -15.503 -13.592 -2.867 1.00 95.12 89 ALA A O 1
ATOM 711 N N . GLY A 1 90 ? -13.395 -13.294 -2.177 1.00 94.00 90 GLY A N 1
ATOM 712 C CA . GLY A 1 90 ? -12.966 -12.562 -3.373 1.00 94.00 90 GLY A CA 1
ATOM 713 C C . GLY A 1 90 ? -13.646 -11.199 -3.543 1.00 94.00 90 GLY A C 1
ATOM 714 O O . GLY A 1 90 ? -13.724 -10.688 -4.659 1.00 94.00 90 GLY A O 1
ATOM 715 N N . GLN A 1 91 ? -14.152 -10.616 -2.456 1.00 93.44 91 GLN A N 1
ATOM 716 C CA . GLN A 1 91 ? -14.890 -9.360 -2.493 1.00 93.44 91 GLN A CA 1
ATOM 717 C C . GLN A 1 91 ? -13.965 -8.154 -2.698 1.00 93.44 91 GLN A C 1
ATOM 719 O O . GLN A 1 91 ? -12.773 -8.167 -2.379 1.00 93.44 91 GLN A O 1
ATOM 724 N N . ASP A 1 92 ? -14.539 -7.060 -3.200 1.00 92.19 92 ASP A N 1
ATOM 725 C CA . ASP A 1 92 ? -13.849 -5.776 -3.262 1.00 92.19 92 ASP A CA 1
ATOM 726 C C . ASP A 1 92 ? -13.775 -5.151 -1.867 1.00 92.19 92 ASP A C 1
ATOM 728 O O . ASP A 1 92 ? -14.740 -4.545 -1.394 1.00 92.19 92 ASP A O 1
ATOM 732 N N . ILE A 1 93 ? -12.604 -5.250 -1.236 1.00 91.75 93 ILE A N 1
ATOM 733 C CA . ILE A 1 93 ? -12.386 -4.759 0.126 1.00 91.75 93 ILE A CA 1
ATOM 734 C C . ILE A 1 93 ? -12.738 -3.276 0.301 1.00 91.75 93 ILE A C 1
ATOM 736 O O . ILE A 1 93 ? -13.175 -2.873 1.370 1.00 91.75 93 ILE A O 1
ATOM 740 N N . HIS A 1 94 ? -12.595 -2.447 -0.738 1.00 93.06 94 HIS A N 1
ATOM 741 C CA . HIS A 1 94 ? -12.931 -1.028 -0.642 1.00 93.06 94 HIS A CA 1
ATOM 742 C C . HIS A 1 94 ? -14.441 -0.808 -0.635 1.00 93.06 94 HIS A C 1
ATOM 744 O O . HIS A 1 94 ? -14.920 0.076 0.072 1.00 93.06 94 HIS A O 1
ATOM 750 N N . ARG A 1 95 ? -15.202 -1.609 -1.396 1.00 94.19 95 ARG A N 1
ATOM 751 C CA . ARG A 1 95 ? -16.672 -1.581 -1.317 1.00 94.19 95 ARG A CA 1
ATOM 752 C C . ARG A 1 95 ? -17.155 -2.138 0.012 1.00 94.19 95 ARG A C 1
ATOM 754 O O . ARG A 1 95 ? -18.061 -1.577 0.607 1.00 94.19 95 ARG A O 1
ATOM 761 N N . VAL A 1 96 ? -16.508 -3.190 0.489 1.00 91.44 96 VAL A N 1
ATOM 762 C CA . VAL A 1 96 ? -16.782 -3.823 1.777 1.00 91.44 96 VAL A CA 1
ATOM 763 C C . VAL A 1 96 ? -16.563 -2.849 2.940 1.00 91.44 96 VAL A C 1
ATOM 765 O O . VAL A 1 96 ? -17.473 -2.645 3.739 1.00 91.44 96 VAL A O 1
ATOM 768 N N . THR A 1 97 ? -15.427 -2.145 2.983 1.00 89.44 97 THR A N 1
ATOM 769 C CA . THR A 1 97 ? -15.205 -1.069 3.963 1.00 89.44 97 THR A CA 1
ATOM 770 C C . THR A 1 97 ? -16.229 0.057 3.814 1.00 89.44 97 THR A C 1
ATOM 772 O O . THR A 1 97 ? -16.748 0.541 4.814 1.00 89.44 97 THR A O 1
ATOM 775 N N . ALA A 1 98 ? -16.533 0.488 2.586 1.00 92.25 98 ALA A N 1
ATOM 776 C CA . ALA A 1 98 ? -17.511 1.551 2.364 1.00 92.25 98 ALA A CA 1
ATOM 777 C C . ALA A 1 98 ? -18.902 1.163 2.890 1.00 92.25 98 ALA A C 1
ATOM 779 O O . ALA A 1 98 ? -19.515 1.936 3.615 1.00 92.25 98 ALA A O 1
ATOM 780 N N . SER A 1 99 ? -19.371 -0.044 2.573 1.00 92.50 99 SER A N 1
ATOM 781 C CA . SER A 1 99 ? -20.646 -0.584 3.051 1.00 92.50 99 SER A CA 1
ATOM 782 C C . SER A 1 99 ? -20.720 -0.572 4.579 1.00 92.50 99 SER A C 1
ATOM 784 O O . SER A 1 99 ? -21.701 -0.077 5.132 1.00 92.50 99 SER A O 1
ATOM 786 N N . LEU A 1 100 ? -19.652 -1.004 5.260 1.00 86.69 100 LEU A N 1
ATOM 787 C CA . LEU A 1 100 ? -19.580 -0.952 6.721 1.00 86.69 100 LEU A CA 1
ATOM 788 C C . LEU A 1 100 ? -19.663 0.467 7.284 1.00 86.69 100 LEU A C 1
ATOM 790 O O . LEU A 1 100 ? -20.434 0.706 8.209 1.00 86.69 100 LEU A O 1
ATOM 794 N N . VAL A 1 101 ? -18.845 1.385 6.764 1.00 86.50 101 VAL A N 1
ATOM 795 C CA . VAL A 1 101 ? -18.699 2.727 7.348 1.00 86.50 101 VAL A CA 1
ATOM 796 C C . VAL A 1 101 ? -19.904 3.614 7.039 1.00 86.50 101 VAL A C 1
ATOM 798 O O . VAL A 1 101 ? -20.329 4.390 7.887 1.00 86.50 101 VAL A O 1
ATOM 801 N N . TYR A 1 102 ? -20.482 3.493 5.843 1.00 88.50 102 TYR A N 1
ATOM 802 C CA . TYR A 1 102 ? -21.690 4.233 5.472 1.00 88.50 102 TYR A CA 1
ATOM 803 C C . TYR A 1 102 ? -22.983 3.554 5.949 1.00 88.50 102 TYR A C 1
ATOM 805 O O . TYR A 1 102 ? -24.042 4.169 5.868 1.00 88.50 102 TYR A O 1
ATOM 813 N N . GLY A 1 103 ? -22.917 2.311 6.439 1.00 89.88 103 GLY A N 1
ATOM 814 C CA . GLY A 1 103 ? -24.089 1.562 6.898 1.00 89.88 103 GLY A CA 1
ATOM 815 C C . GLY A 1 103 ? -25.071 1.211 5.776 1.00 89.88 103 GLY A C 1
ATOM 816 O O . GLY A 1 103 ? -26.275 1.169 6.011 1.00 89.88 103 GLY A O 1
ATOM 817 N N . VAL A 1 104 ? -24.568 0.987 4.559 1.00 94.25 104 VAL A N 1
ATOM 818 C CA . VAL A 1 104 ? -25.367 0.671 3.359 1.00 94.25 104 VAL A CA 1
ATOM 819 C C . VAL A 1 104 ? -25.053 -0.734 2.855 1.00 94.25 104 VAL A C 1
ATOM 821 O O . VAL A 1 104 ? -23.999 -1.283 3.182 1.00 94.25 104 VAL A O 1
ATOM 824 N N . SER A 1 105 ? -25.930 -1.336 2.048 1.00 94.19 105 SER A N 1
ATOM 825 C CA . SER A 1 105 ? -25.638 -2.640 1.440 1.00 94.19 105 SER A CA 1
ATOM 826 C C . SER A 1 105 ? -24.455 -2.546 0.461 1.00 94.19 105 SER A C 1
ATOM 828 O O . SER A 1 105 ? -24.124 -1.468 -0.036 1.00 94.19 105 SER A O 1
ATOM 830 N N . LEU A 1 106 ? -23.804 -3.673 0.146 1.00 92.31 106 LEU A N 1
ATOM 831 C CA . LEU A 1 106 ? -22.713 -3.700 -0.843 1.00 92.31 106 LEU A CA 1
ATOM 832 C C . LEU A 1 106 ? -23.150 -3.215 -2.232 1.00 92.31 106 LEU A C 1
ATOM 834 O O . LEU A 1 106 ? -22.315 -2.713 -2.991 1.00 92.31 106 LEU A O 1
ATOM 838 N N . GLU A 1 107 ? -24.426 -3.382 -2.568 1.00 94.50 107 GLU A N 1
ATOM 839 C CA . GLU A 1 107 ? -25.021 -2.988 -3.847 1.00 94.50 107 GLU A CA 1
ATOM 840 C C . GLU A 1 107 ? -25.198 -1.467 -3.914 1.00 94.50 107 GLU A C 1
ATOM 842 O O . GLU A 1 107 ? -24.855 -0.851 -4.923 1.00 94.50 107 GLU A O 1
ATOM 847 N N . ASP A 1 108 ? -25.565 -0.854 -2.787 1.00 96.56 108 ASP A N 1
ATOM 848 C CA . ASP A 1 108 ? -25.785 0.591 -2.648 1.00 96.56 108 ASP A CA 1
ATOM 849 C C . ASP A 1 108 ? -24.486 1.409 -2.557 1.00 96.56 108 ASP A C 1
ATOM 851 O O . ASP A 1 108 ? -24.506 2.643 -2.573 1.00 96.56 108 ASP A O 1
ATOM 855 N N . VAL A 1 109 ? -23.323 0.751 -2.476 1.00 96.44 109 VAL A N 1
ATOM 856 C CA . VAL A 1 109 ? -22.035 1.451 -2.444 1.00 96.44 109 VAL A CA 1
ATOM 857 C C . VAL A 1 109 ? -21.784 2.163 -3.774 1.00 96.44 109 VAL A C 1
ATOM 859 O O . VAL A 1 109 ? -21.534 1.548 -4.819 1.00 96.44 109 VAL A O 1
ATOM 862 N N . THR A 1 110 ? -21.750 3.491 -3.727 1.00 96.50 110 THR A N 1
ATOM 863 C CA . THR A 1 110 ? -21.430 4.312 -4.897 1.00 96.50 110 THR A CA 1
ATOM 864 C C . THR A 1 110 ? -19.934 4.275 -5.229 1.00 96.50 110 THR A C 1
ATOM 866 O O . THR A 1 110 ? -19.079 3.894 -4.419 1.00 96.50 110 THR A O 1
ATOM 869 N N . SER A 1 111 ? -19.580 4.699 -6.445 1.00 94.81 111 SER A N 1
ATOM 870 C CA . SER A 1 111 ? -18.182 4.865 -6.862 1.00 94.81 111 SER A CA 1
ATOM 871 C C . SER A 1 111 ? -17.415 5.841 -5.968 1.00 94.81 111 SER A C 1
ATOM 873 O O . SER A 1 111 ? -16.239 5.602 -5.680 1.00 94.81 111 SER A O 1
ATOM 875 N N . ASP A 1 112 ? -18.073 6.900 -5.491 1.00 92.62 112 ASP A N 1
ATOM 876 C CA . ASP A 1 112 ? -17.464 7.881 -4.594 1.00 92.62 112 ASP A CA 1
ATOM 877 C C . ASP A 1 112 ? -17.246 7.332 -3.188 1.00 92.62 112 ASP A C 1
ATOM 879 O O . ASP A 1 112 ? -16.148 7.480 -2.652 1.00 92.62 112 ASP A O 1
ATOM 883 N N . MET A 1 113 ? -18.220 6.608 -2.629 1.00 93.25 113 MET A N 1
ATOM 884 C CA . MET A 1 113 ? -18.051 5.918 -1.344 1.00 93.25 113 MET A CA 1
ATOM 885 C C . MET A 1 113 ? -16.864 4.949 -1.394 1.00 93.25 113 MET A C 1
ATOM 887 O O . MET A 1 113 ? -15.997 4.960 -0.519 1.00 93.25 113 MET A O 1
ATOM 891 N N . ARG A 1 114 ? -16.761 4.162 -2.474 1.00 94.56 114 ARG A N 1
ATOM 892 C CA . ARG A 1 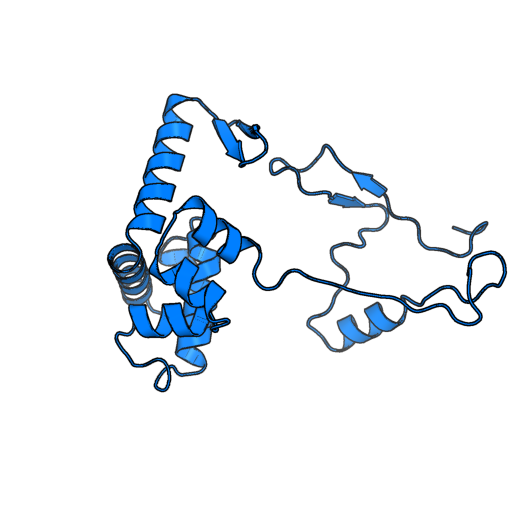114 ? -15.627 3.259 -2.706 1.00 94.56 114 ARG A CA 1
ATOM 893 C C . ARG A 1 114 ? -14.300 4.014 -2.833 1.00 94.56 114 ARG A C 1
ATOM 895 O O . ARG A 1 114 ? -13.279 3.547 -2.326 1.00 94.56 114 ARG A O 1
ATOM 902 N N . ARG A 1 115 ? -14.280 5.155 -3.531 1.00 92.44 115 ARG A N 1
ATOM 903 C CA . ARG A 1 115 ? -13.083 6.000 -3.691 1.00 92.44 115 ARG A CA 1
ATOM 904 C C . ARG A 1 115 ? -12.602 6.525 -2.340 1.00 92.44 115 ARG A C 1
ATOM 906 O O . ARG A 1 115 ? -11.413 6.415 -2.055 1.00 92.44 115 ARG A O 1
ATOM 913 N N . VAL A 1 116 ? -13.513 7.044 -1.518 1.00 88.69 116 VAL A N 1
ATOM 914 C CA . VAL A 1 116 ? -13.213 7.518 -0.161 1.00 88.69 116 VAL A CA 1
ATOM 915 C C . VAL A 1 116 ? -12.684 6.370 0.694 1.00 88.69 116 VAL A C 1
ATOM 917 O O . VAL A 1 116 ? -11.581 6.477 1.222 1.00 88.69 116 VAL A O 1
ATOM 920 N N . ALA A 1 117 ? -13.390 5.237 0.748 1.00 89.94 117 ALA A N 1
ATOM 921 C CA . ALA A 1 117 ? -12.964 4.067 1.518 1.00 89.94 117 ALA A CA 1
ATOM 922 C C . ALA A 1 117 ? -11.593 3.531 1.077 1.00 89.94 117 ALA A C 1
ATOM 924 O O . ALA A 1 117 ? -10.790 3.112 1.906 1.00 89.94 117 ALA A O 1
ATOM 925 N N . LYS A 1 118 ? -11.270 3.596 -0.220 1.00 91.25 118 LYS A N 1
ATOM 926 C CA . LYS A 1 118 ? -9.924 3.287 -0.715 1.00 91.25 118 LYS A CA 1
ATOM 927 C C . LYS A 1 118 ? -8.872 4.219 -0.119 1.00 91.25 118 LYS A C 1
ATOM 929 O O . LYS A 1 118 ? -7.859 3.728 0.373 1.00 91.25 118 LYS A O 1
ATOM 934 N N . THR A 1 119 ? -9.089 5.533 -0.173 1.00 87.25 119 THR A N 1
ATOM 935 C CA . THR A 1 119 ? -8.165 6.512 0.420 1.00 87.25 119 THR A CA 1
ATOM 936 C C . THR A 1 119 ? -8.006 6.274 1.918 1.00 87.25 119 THR A C 1
ATOM 938 O O . THR A 1 119 ? -6.884 6.310 2.410 1.00 87.25 119 THR A O 1
ATOM 941 N N . VAL A 1 120 ? -9.093 5.950 2.620 1.00 83.19 120 VAL A N 1
ATOM 942 C CA . VAL A 1 120 ? -9.077 5.655 4.058 1.00 83.19 120 VAL A CA 1
ATOM 943 C C . VAL A 1 120 ? -8.297 4.383 4.371 1.00 83.19 120 VAL A C 1
ATOM 945 O O . VAL A 1 120 ? -7.414 4.433 5.216 1.00 83.19 120 VAL A O 1
ATOM 948 N N . ASN A 1 121 ? -8.561 3.268 3.681 1.00 85.19 121 ASN A N 1
ATOM 949 C CA . ASN A 1 121 ? -7.879 1.992 3.933 1.00 85.19 121 ASN A CA 1
ATOM 950 C C . ASN A 1 121 ? -6.357 2.137 3.848 1.00 85.19 121 ASN A C 1
ATOM 952 O O . ASN A 1 121 ? -5.635 1.618 4.694 1.00 85.19 121 ASN A O 1
ATOM 956 N N . PHE A 1 122 ? -5.866 2.872 2.847 1.00 81.12 122 PHE A N 1
ATOM 957 C CA . PHE A 1 122 ? -4.438 3.159 2.751 1.00 81.12 122 PHE A CA 1
ATOM 958 C C . PHE A 1 122 ? -4.008 4.218 3.766 1.00 81.12 122 PHE A C 1
ATOM 960 O O . PHE A 1 122 ? -3.003 4.035 4.439 1.00 81.12 122 PHE A O 1
ATOM 967 N N . GLY A 1 123 ? -4.768 5.300 3.927 1.00 83.50 123 GLY A N 1
ATOM 968 C CA . GLY A 1 123 ? -4.453 6.368 4.870 1.00 83.50 123 GLY A CA 1
ATOM 969 C C . GLY A 1 123 ? -4.278 5.856 6.299 1.00 83.50 123 GLY A C 1
ATOM 970 O O . GLY A 1 123 ? -3.239 6.099 6.905 1.00 83.50 123 GLY A O 1
ATOM 971 N N . LEU A 1 124 ? -5.249 5.105 6.817 1.00 78.50 124 LEU A N 1
ATOM 972 C CA . LEU A 1 124 ? -5.221 4.554 8.172 1.00 78.50 124 LEU A CA 1
ATOM 973 C C . LEU A 1 124 ? -4.094 3.545 8.370 1.00 78.50 124 LEU A C 1
ATOM 975 O O . LEU A 1 124 ? -3.420 3.603 9.396 1.00 78.50 124 LEU A O 1
ATOM 979 N N . LEU A 1 125 ? -3.816 2.698 7.373 1.00 80.44 125 LEU A N 1
ATOM 980 C CA . LEU A 1 125 ? -2.660 1.798 7.409 1.00 80.44 125 LEU A CA 1
ATOM 981 C C . LEU A 1 125 ? -1.339 2.565 7.605 1.00 80.44 125 LEU A C 1
ATOM 983 O O . LEU A 1 125 ? -0.407 2.060 8.227 1.00 80.44 125 LEU A O 1
ATOM 987 N N . TYR A 1 126 ? -1.275 3.801 7.104 1.00 81.25 126 TYR A N 1
ATOM 988 C CA . TYR A 1 126 ? -0.123 4.694 7.217 1.00 81.25 126 TYR A CA 1
ATOM 989 C C . TYR A 1 126 ? -0.257 5.759 8.320 1.00 81.25 126 TYR A C 1
ATOM 991 O O . TYR A 1 126 ? 0.520 6.713 8.341 1.00 81.25 126 TYR A O 1
ATOM 999 N N . GLY A 1 127 ? -1.215 5.615 9.243 1.00 81.12 127 GLY A N 1
ATOM 1000 C CA . GLY A 1 127 ? -1.388 6.526 10.380 1.00 81.12 127 GLY A CA 1
ATOM 1001 C C . GLY A 1 127 ? -1.944 7.908 10.014 1.00 81.12 127 GLY A C 1
ATOM 1002 O O . GLY A 1 127 ? -1.748 8.875 10.754 1.00 81.12 127 GLY A O 1
ATOM 1003 N N . MET A 1 128 ? -2.618 8.028 8.868 1.00 84.19 128 MET A N 1
ATOM 1004 C CA . MET A 1 128 ? -3.258 9.267 8.434 1.00 84.19 128 MET A CA 1
ATOM 1005 C C . MET A 1 128 ? -4.362 9.679 9.412 1.00 84.19 128 MET A C 1
ATOM 1007 O O . MET A 1 128 ? -5.270 8.913 9.717 1.00 84.19 128 MET A O 1
ATOM 1011 N N . GLN A 1 129 ? -4.293 10.930 9.859 1.00 88.94 129 GLN A N 1
ATOM 1012 C CA . GLN A 1 129 ? -5.284 11.549 10.738 1.00 88.94 129 GLN A CA 1
ATOM 1013 C C . GLN A 1 129 ? -6.379 12.258 9.926 1.00 88.94 129 GLN A C 1
ATOM 1015 O O . GLN A 1 129 ? -6.207 12.513 8.731 1.00 88.94 129 GLN A O 1
ATOM 1020 N N . ALA A 1 130 ? -7.471 12.668 10.581 1.00 89.81 130 ALA A N 1
ATOM 1021 C CA . ALA A 1 130 ? -8.625 13.309 9.934 1.00 89.81 130 ALA A CA 1
ATOM 1022 C C . ALA A 1 130 ? -8.266 14.506 9.032 1.00 89.81 130 ALA A C 1
ATOM 1024 O O . ALA A 1 130 ? -8.893 14.709 7.996 1.00 89.81 130 ALA A O 1
ATOM 1025 N N . PHE A 1 131 ? -7.232 15.282 9.383 1.00 89.12 131 PHE A N 1
ATOM 1026 C CA . PHE A 1 131 ? -6.743 16.383 8.545 1.00 89.12 131 PHE A CA 1
ATOM 1027 C C . PHE A 1 131 ? -6.194 15.898 7.194 1.00 89.12 131 PHE A C 1
ATOM 1029 O O . PHE A 1 131 ? -6.571 16.425 6.148 1.00 89.12 131 PHE A O 1
ATOM 1036 N N . GLY A 1 132 ? -5.331 14.876 7.210 1.00 88.00 132 GLY A N 1
ATOM 1037 C CA . GLY A 1 132 ? -4.788 14.285 5.985 1.00 88.00 132 GLY A CA 1
ATOM 1038 C C . GLY A 1 132 ? -5.887 13.642 5.147 1.00 88.00 132 GLY A C 1
ATOM 1039 O O . GLY A 1 132 ? -5.929 13.825 3.933 1.00 88.00 132 GLY A O 1
ATOM 1040 N N . LEU A 1 133 ? -6.833 12.980 5.816 1.00 87.50 133 LEU A N 1
ATOM 1041 C CA . LEU A 1 133 ? -7.947 12.333 5.144 1.00 87.50 133 LEU A CA 1
ATOM 1042 C C . LEU A 1 133 ? -8.880 13.344 4.467 1.00 87.50 133 LEU A C 1
ATOM 1044 O O . LEU A 1 133 ? -9.256 13.147 3.314 1.00 87.50 133 LEU A O 1
ATOM 1048 N N . SER A 1 134 ? -9.222 14.440 5.146 1.00 91.06 134 SER A N 1
ATOM 1049 C CA . SER A 1 134 ? -10.032 15.533 4.592 1.00 91.06 134 SER A CA 1
ATOM 1050 C C . SER A 1 134 ? -9.405 16.103 3.316 1.00 91.06 134 SER A C 1
ATOM 1052 O O . SER A 1 134 ? -10.070 16.176 2.282 1.00 91.06 134 SER A O 1
ATOM 1054 N N . ARG A 1 135 ? -8.096 16.392 3.346 1.00 90.06 135 ARG A N 1
ATOM 1055 C CA . ARG A 1 135 ? -7.348 16.896 2.185 1.00 90.06 135 ARG A CA 1
ATOM 1056 C C . ARG A 1 135 ? -7.401 15.940 0.988 1.00 90.06 135 ARG A C 1
ATOM 1058 O O . ARG A 1 135 ? -7.571 16.392 -0.140 1.00 90.06 135 ARG A O 1
ATOM 1065 N N . ASP A 1 136 ? -7.259 14.638 1.227 1.00 86.44 136 ASP A N 1
ATOM 1066 C CA . ASP A 1 136 ? -7.121 13.642 0.155 1.00 86.44 136 ASP A CA 1
ATOM 1067 C C . ASP A 1 136 ? -8.478 13.114 -0.361 1.00 86.44 136 ASP A C 1
ATOM 1069 O O . ASP A 1 136 ? -8.548 12.500 -1.430 1.00 86.44 136 ASP A O 1
ATOM 1073 N N . THR A 1 137 ? -9.570 13.340 0.377 1.00 85.88 137 THR A N 1
ATOM 1074 C CA . THR A 1 137 ? -10.922 12.873 0.011 1.00 85.88 137 THR A CA 1
ATOM 1075 C C . THR A 1 137 ? -11.862 13.981 -0.447 1.00 85.88 137 THR A C 1
ATOM 1077 O O . THR A 1 137 ? -12.777 13.686 -1.222 1.00 85.88 137 THR A O 1
ATOM 1080 N N . GLY A 1 138 ? -11.629 15.222 -0.007 1.00 87.00 138 GLY A N 1
ATOM 1081 C CA . GLY A 1 138 ? -12.541 16.354 -0.182 1.00 87.00 138 GLY A CA 1
ATOM 1082 C C . GLY A 1 138 ? -13.629 16.448 0.895 1.00 87.00 138 GLY A C 1
ATOM 1083 O O . GLY A 1 138 ? -14.448 17.360 0.838 1.00 87.00 138 GLY A O 1
ATOM 1084 N N . LEU A 1 139 ? -13.648 15.531 1.869 1.00 88.00 139 LEU A N 1
ATOM 1085 C CA . LEU A 1 139 ? -14.557 15.587 3.015 1.00 88.00 139 LEU A CA 1
ATOM 1086 C C . LEU A 1 139 ? -14.196 16.747 3.944 1.00 88.00 139 LEU A C 1
ATOM 1088 O O . LEU A 1 139 ? -13.022 17.111 4.068 1.00 88.00 139 LEU A O 1
ATOM 1092 N N . SER A 1 140 ? -15.172 17.271 4.684 1.00 93.19 140 SER A N 1
ATOM 1093 C CA . SER A 1 140 ? -14.873 18.143 5.820 1.00 93.19 140 SER A CA 1
ATOM 1094 C C . SER A 1 140 ? -14.066 17.385 6.881 1.00 93.19 140 SER A C 1
ATOM 1096 O O . SER A 1 140 ? -14.131 16.159 6.999 1.00 93.19 140 SER A O 1
ATOM 1098 N N . ARG A 1 141 ? -13.315 18.111 7.717 1.00 92.38 141 ARG A N 1
ATOM 1099 C CA . ARG A 1 141 ? -12.551 17.497 8.816 1.00 92.38 141 ARG A CA 1
ATOM 1100 C C . ARG A 1 141 ? -13.447 16.691 9.767 1.00 92.38 141 ARG A C 1
ATOM 1102 O O . ARG A 1 141 ? -13.011 15.661 10.272 1.00 92.38 141 ARG A O 1
ATOM 1109 N N . GLN A 1 142 ? -14.679 17.146 10.001 1.00 93.38 142 GLN A N 1
ATOM 1110 C CA . GLN A 1 142 ? -15.629 16.468 10.883 1.00 93.38 142 GLN A CA 1
ATOM 1111 C C . GLN A 1 142 ? -16.148 15.163 10.268 1.00 93.38 142 GLN A C 1
ATOM 1113 O O . GLN A 1 142 ? -16.257 14.159 10.966 1.00 93.38 142 GLN A O 1
ATOM 1118 N N . GLU A 1 143 ? -16.443 15.152 8.967 1.00 89.44 143 GLU A N 1
ATOM 1119 C CA . GLU A 1 143 ? -16.821 13.930 8.247 1.00 89.44 143 GLU A CA 1
ATOM 1120 C C . GLU A 1 143 ? -15.661 12.939 8.185 1.00 89.44 143 GLU A C 1
ATOM 1122 O O . GLU A 1 143 ? -15.858 11.754 8.434 1.00 89.44 143 GLU A O 1
ATOM 1127 N N . ALA A 1 144 ? -14.445 13.425 7.923 1.00 90.12 144 ALA A N 1
ATOM 1128 C CA . ALA A 1 144 ? -13.244 12.601 7.935 1.00 90.12 144 ALA A CA 1
ATOM 1129 C C . ALA A 1 144 ? -13.011 11.958 9.312 1.00 90.12 144 ALA A C 1
ATOM 1131 O O . ALA A 1 144 ? -12.736 10.764 9.380 1.00 90.12 144 ALA A O 1
ATOM 1132 N N . GLN A 1 145 ? -13.160 12.716 10.405 1.00 91.25 145 GLN A N 1
ATOM 1133 C CA . GLN A 1 145 ? -13.037 12.170 11.760 1.00 91.25 145 GLN A CA 1
ATOM 1134 C C . GLN A 1 145 ? -14.106 11.108 12.034 1.00 91.25 145 GLN A C 1
ATOM 1136 O O . GLN A 1 145 ? -13.768 10.003 12.438 1.00 91.25 145 GLN A O 1
ATOM 1141 N N . ARG A 1 146 ? -15.372 11.402 11.718 1.00 89.81 146 ARG A N 1
ATOM 1142 C CA . ARG A 1 146 ? -16.480 10.451 11.884 1.00 89.81 146 ARG A CA 1
ATOM 1143 C C . ARG A 1 146 ? -16.243 9.155 11.115 1.00 89.81 146 ARG A C 1
ATOM 1145 O O . ARG A 1 146 ? -16.507 8.082 11.635 1.00 89.81 146 ARG A O 1
ATOM 1152 N N . PHE A 1 147 ? -15.713 9.252 9.897 1.00 88.19 147 PHE A N 1
ATOM 1153 C CA . PHE A 1 147 ? -15.362 8.080 9.100 1.00 88.19 147 PHE A CA 1
ATOM 1154 C C . PHE A 1 147 ? -14.304 7.223 9.803 1.00 88.19 147 PHE A C 1
ATOM 1156 O O . PHE A 1 147 ? -14.429 6.003 9.842 1.00 88.19 147 PHE A O 1
ATOM 1163 N N . ILE A 1 148 ? -13.257 7.852 10.346 1.00 89.31 148 ILE A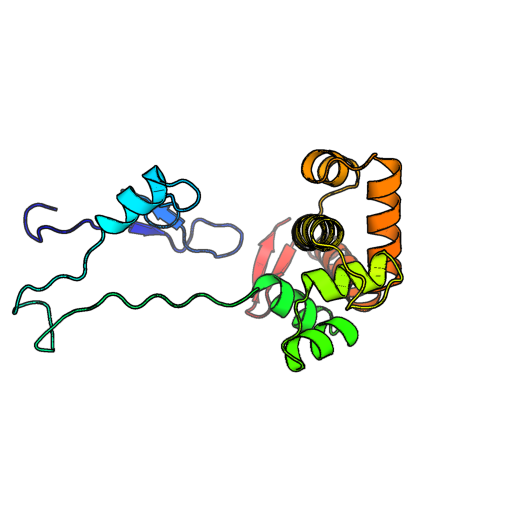 N 1
ATOM 1164 C CA . ILE A 1 148 ?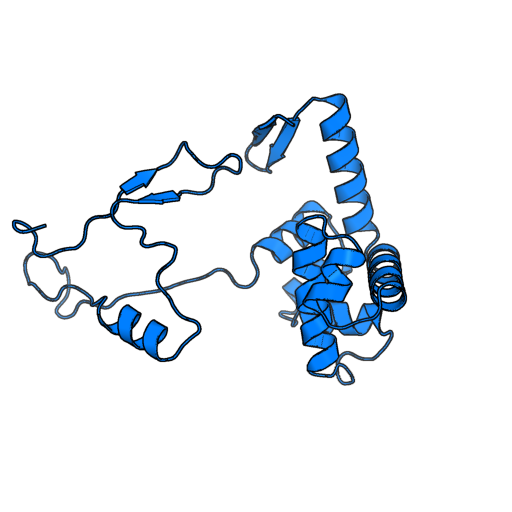 -12.196 7.157 11.086 1.00 89.31 148 ILE A CA 1
ATOM 1165 C C . ILE A 1 148 ? -12.769 6.480 12.336 1.00 89.31 148 ILE A C 1
ATOM 1167 O O . ILE A 1 148 ? -12.442 5.325 12.604 1.00 89.31 148 ILE A O 1
ATOM 1171 N N . ASP A 1 149 ? -13.637 7.172 13.071 1.00 90.75 149 ASP A N 1
ATOM 1172 C CA . ASP A 1 149 ? -14.256 6.648 14.289 1.00 90.75 149 ASP A CA 1
ATOM 1173 C C . ASP A 1 149 ? -15.141 5.429 13.978 1.00 90.75 149 ASP A C 1
ATOM 1175 O O . ASP A 1 149 ? -14.985 4.380 14.603 1.00 90.75 149 ASP A O 1
ATOM 1179 N N . GLU A 1 150 ? -15.992 5.520 12.951 1.00 90.19 150 GLU A N 1
ATOM 1180 C CA . GLU A 1 150 ? -16.809 4.398 12.469 1.00 90.19 150 GLU A CA 1
ATOM 1181 C C . GLU A 1 150 ? -15.946 3.239 11.962 1.00 90.19 150 GLU A C 1
ATOM 1183 O O . GLU A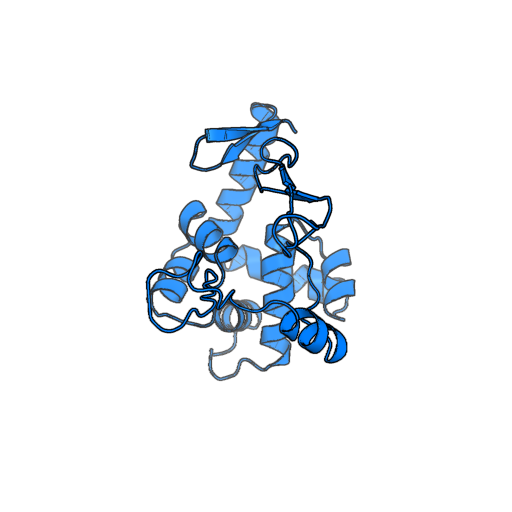 1 150 ? -16.217 2.080 12.266 1.00 90.19 150 GLU A O 1
ATOM 1188 N N . TYR A 1 151 ? -14.863 3.523 11.234 1.00 89.50 151 TYR A N 1
ATOM 1189 C CA . TYR A 1 151 ? -13.936 2.490 10.775 1.00 89.50 151 TYR A CA 1
ATOM 1190 C C . TYR A 1 151 ? -13.371 1.683 11.950 1.00 89.50 151 TYR A C 1
ATOM 1192 O O . TYR A 1 151 ? -13.384 0.453 11.913 1.00 89.50 151 TYR A O 1
ATOM 1200 N N . TRP A 1 152 ? -12.915 2.356 13.011 1.00 90.19 152 TRP A N 1
ATOM 1201 C CA . TRP A 1 152 ? -12.398 1.679 14.202 1.00 90.19 152 TRP A CA 1
ATOM 1202 C C . TRP A 1 152 ? -13.481 0.946 14.987 1.00 90.19 152 TRP A C 1
ATOM 1204 O O . TRP A 1 152 ? -13.224 -0.153 15.474 1.00 90.19 152 TRP A O 1
ATOM 1214 N N . ALA A 1 153 ? -14.685 1.513 15.073 1.00 91.75 153 ALA A N 1
ATOM 1215 C CA . ALA A 1 153 ? -15.819 0.865 15.722 1.00 91.75 153 ALA A CA 1
ATOM 1216 C C . ALA A 1 153 ? -16.238 -0.428 15.001 1.00 91.75 153 ALA A C 1
ATOM 1218 O O . ALA A 1 153 ? -16.636 -1.397 15.644 1.00 91.75 153 ALA A O 1
ATOM 1219 N N . ARG A 1 154 ? -16.130 -0.459 13.666 1.00 90.50 154 ARG A N 1
ATOM 1220 C CA . ARG A 1 154 ? -16.513 -1.609 12.831 1.00 90.50 154 ARG A CA 1
ATOM 1221 C C . ARG A 1 154 ? -15.402 -2.639 12.633 1.00 90.50 154 ARG A C 1
ATOM 1223 O O . ARG A 1 154 ? -15.713 -3.758 12.238 1.00 90.50 154 ARG A O 1
ATOM 1230 N N . LEU A 1 155 ? -14.142 -2.284 12.887 1.00 91.00 155 LEU A N 1
ATOM 1231 C CA . LEU A 1 155 ? -12.972 -3.157 12.714 1.00 91.00 155 LEU A CA 1
ATOM 1232 C C . LEU A 1 155 ? -12.127 -3.218 14.004 1.00 91.00 155 LEU A C 1
ATOM 1234 O O . LEU A 1 155 ? -10.963 -2.788 14.015 1.00 91.00 155 LEU A O 1
ATOM 1238 N N . PRO A 1 156 ? -12.700 -3.722 15.114 1.00 94.00 156 PRO A N 1
ATOM 1239 C CA . PRO A 1 156 ? -12.056 -3.705 16.425 1.00 94.00 156 PRO A CA 1
ATOM 1240 C C . PRO A 1 156 ? -10.777 -4.552 16.487 1.00 94.00 156 PRO A C 1
ATOM 1242 O O . PRO A 1 156 ? -9.853 -4.192 17.215 1.00 94.00 156 PRO A O 1
ATOM 1245 N N . GLY A 1 157 ? -10.667 -5.636 15.712 1.00 94.75 157 GLY A N 1
ATOM 1246 C CA . GLY A 1 157 ? -9.451 -6.449 15.629 1.00 94.75 157 GLY A CA 1
ATOM 1247 C C . GLY A 1 157 ? -8.298 -5.687 14.980 1.00 94.75 157 GLY A C 1
ATOM 1248 O O . GLY A 1 157 ? -7.164 -5.733 15.460 1.00 94.75 157 GLY A O 1
ATOM 1249 N N . VAL A 1 158 ? -8.589 -4.894 13.941 1.00 92.88 158 VAL A N 1
ATOM 1250 C CA . VAL A 1 158 ? -7.594 -3.990 13.339 1.00 92.88 158 VAL A CA 1
ATOM 1251 C C . VAL A 1 158 ? -7.157 -2.941 14.354 1.00 92.88 158 VAL A C 1
ATOM 1253 O O . VAL A 1 158 ? -5.958 -2.712 14.509 1.00 92.88 158 VAL A O 1
ATOM 1256 N N . ARG A 1 159 ? -8.105 -2.336 15.081 1.00 93.06 159 ARG A N 1
ATOM 1257 C CA . ARG A 1 159 ? -7.795 -1.345 16.118 1.00 93.06 159 ARG A CA 1
ATOM 1258 C C . ARG A 1 159 ? -6.880 -1.925 17.198 1.00 93.06 159 ARG A C 1
ATOM 1260 O O . ARG A 1 159 ? -5.818 -1.363 17.456 1.00 93.06 159 ARG A O 1
ATOM 1267 N N . ALA A 1 160 ? -7.258 -3.071 17.760 1.00 95.31 160 ALA A N 1
ATOM 1268 C CA . ALA A 1 160 ? -6.492 -3.755 18.796 1.00 95.31 160 ALA A CA 1
ATOM 1269 C C . ALA A 1 160 ? -5.078 -4.115 18.319 1.00 95.31 160 ALA A C 1
ATOM 1271 O O . ALA A 1 160 ? -4.112 -3.943 19.059 1.00 95.31 160 ALA A O 1
ATOM 1272 N N . TYR A 1 161 ? -4.931 -4.558 17.066 1.00 94.56 161 TYR A N 1
ATOM 1273 C CA . TYR A 1 161 ? -3.621 -4.818 16.474 1.00 94.56 161 TYR A CA 1
ATOM 1274 C C . TYR A 1 161 ? -2.729 -3.569 16.453 1.00 94.56 161 TYR A C 1
ATOM 1276 O O . TYR A 1 161 ? -1.574 -3.643 16.873 1.00 94.56 161 TYR A O 1
ATOM 1284 N N . PHE A 1 162 ? -3.251 -2.419 16.014 1.00 92.25 162 PHE A N 1
ATOM 1285 C CA . PHE A 1 162 ? -2.487 -1.168 16.008 1.00 92.25 162 PHE A CA 1
ATOM 1286 C C . PHE A 1 162 ? -2.150 -0.677 17.415 1.00 92.25 162 PHE A C 1
ATOM 1288 O O . PHE A 1 162 ? -1.008 -0.287 17.650 1.00 92.25 162 PHE A O 1
ATOM 1295 N N . ASP A 1 163 ? -3.103 -0.720 18.345 1.00 93.44 163 ASP A N 1
ATOM 1296 C CA . ASP A 1 163 ? -2.871 -0.298 19.729 1.00 93.44 163 ASP A CA 1
ATOM 1297 C C . ASP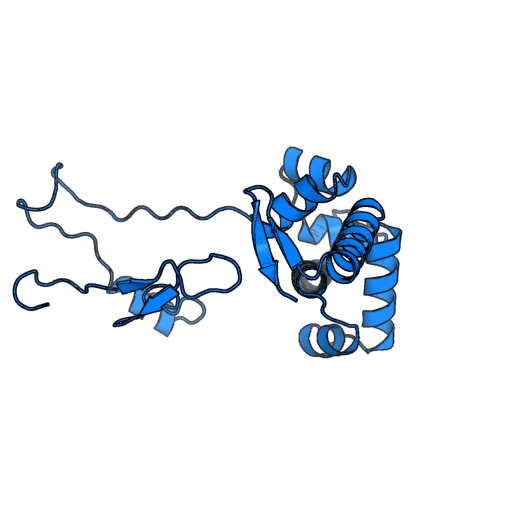 A 1 163 ? -1.779 -1.166 20.385 1.00 93.44 163 ASP A C 1
ATOM 1299 O O . ASP A 1 163 ? -0.838 -0.638 20.982 1.00 93.44 163 ASP A O 1
ATOM 1303 N N . ASN A 1 164 ? -1.815 -2.486 20.170 1.00 94.44 164 ASN A N 1
ATOM 1304 C CA . ASN A 1 164 ? -0.776 -3.409 20.636 1.00 94.44 164 ASN A CA 1
ATOM 1305 C C . ASN A 1 164 ? 0.581 -3.156 19.963 1.00 94.44 164 ASN A C 1
ATOM 1307 O O . ASN A 1 164 ? 1.617 -3.193 20.629 1.00 94.44 164 ASN A O 1
ATOM 1311 N N . LEU A 1 165 ? 0.596 -2.886 18.653 1.00 92.75 165 LEU A N 1
ATOM 1312 C CA . LEU A 1 165 ? 1.821 -2.590 17.909 1.00 92.75 165 LEU A CA 1
ATOM 1313 C C . LEU A 1 165 ? 2.486 -1.304 18.417 1.00 92.75 165 LEU A C 1
ATOM 1315 O O . LEU A 1 165 ? 3.704 -1.278 18.602 1.00 92.75 165 LEU A O 1
ATOM 1319 N N . LEU A 1 166 ? 1.695 -0.257 18.673 1.00 92.31 166 LEU A N 1
ATOM 1320 C CA . LEU A 1 166 ? 2.170 1.004 19.241 1.00 92.31 166 LEU A CA 1
ATOM 1321 C C . LEU A 1 166 ? 2.713 0.800 20.656 1.00 92.31 166 LEU A C 1
ATOM 1323 O O . LEU A 1 166 ? 3.826 1.237 20.946 1.00 92.31 166 LEU A O 1
ATOM 1327 N N . GLN A 1 167 ? 1.970 0.091 21.509 1.00 95.56 167 GLN A N 1
ATOM 1328 C CA . GLN A 1 167 ? 2.395 -0.196 22.876 1.00 95.56 167 GLN A CA 1
ATOM 1329 C C . GLN A 1 167 ? 3.699 -1.004 22.906 1.00 95.56 167 GLN A C 1
ATOM 1331 O O . GLN A 1 167 ? 4.636 -0.634 23.611 1.00 95.56 167 GLN A O 1
ATOM 1336 N N . SER A 1 168 ? 3.799 -2.062 22.094 1.00 93.62 168 SER A N 1
ATOM 1337 C CA . SER A 1 168 ? 5.029 -2.846 21.936 1.00 93.62 168 SER A CA 1
ATOM 1338 C C . SER A 1 168 ? 6.186 -1.982 21.439 1.00 93.62 168 SER A C 1
ATOM 1340 O O . SER A 1 168 ? 7.303 -2.110 21.933 1.00 93.62 168 SER A O 1
ATOM 1342 N N . GLY A 1 169 ? 5.925 -1.076 20.494 1.00 96.12 169 GLY A N 1
ATOM 1343 C CA . GLY A 1 169 ? 6.910 -0.122 20.000 1.00 96.12 169 GLY A CA 1
ATOM 1344 C C . GLY A 1 169 ? 7.479 0.768 21.105 1.00 96.12 169 GLY A C 1
ATOM 1345 O O . GLY A 1 169 ? 8.697 0.877 21.233 1.00 96.12 169 GLY A O 1
ATOM 1346 N N . VAL A 1 170 ? 6.610 1.355 21.934 1.00 96.06 170 VAL A N 1
ATOM 1347 C CA . VAL A 1 170 ? 7.005 2.195 23.078 1.00 96.06 170 VAL A CA 1
ATOM 1348 C C . VAL A 1 170 ? 7.800 1.393 24.109 1.00 96.06 170 VAL A C 1
ATOM 1350 O O . VAL A 1 170 ? 8.820 1.868 24.597 1.00 96.06 170 VAL A O 1
ATOM 1353 N N . THR A 1 171 ? 7.359 0.176 24.430 1.00 96.38 171 THR A N 1
ATOM 1354 C CA . THR A 1 171 ? 8.011 -0.666 25.441 1.00 96.38 171 THR A CA 1
ATOM 1355 C C . THR A 1 171 ? 9.370 -1.198 24.979 1.00 96.38 171 THR A C 1
ATOM 1357 O O . THR A 1 171 ? 10.315 -1.214 25.763 1.00 96.38 171 THR A O 1
ATOM 1360 N N . ASN A 1 172 ? 9.487 -1.626 23.720 1.00 96.62 172 ASN A N 1
ATOM 1361 C CA . ASN A 1 172 ? 10.679 -2.309 23.210 1.00 96.62 172 ASN A CA 1
ATOM 1362 C C . ASN A 1 172 ? 11.667 -1.378 22.485 1.00 96.62 172 ASN A C 1
ATOM 1364 O O . ASN A 1 172 ? 12.805 -1.774 22.238 1.00 96.62 172 ASN A O 1
ATOM 1368 N N . GLY A 1 173 ? 11.246 -0.169 22.098 1.00 97.38 173 GLY A N 1
ATOM 1369 C CA . GLY A 1 173 ? 12.040 0.762 21.285 1.00 97.38 173 GLY A CA 1
ATOM 1370 C C . GLY A 1 173 ? 12.148 0.375 19.801 1.00 97.38 173 GLY A C 1
ATOM 1371 O O . GLY A 1 173 ? 12.916 0.977 19.050 1.00 97.38 173 GLY A O 1
ATOM 1372 N N . TYR A 1 174 ? 11.405 -0.644 19.359 1.00 96.38 174 TYR A N 1
ATOM 1373 C CA . TYR A 1 174 ? 11.344 -1.086 17.966 1.00 96.38 174 TYR A CA 1
ATOM 1374 C C . TYR A 1 174 ? 10.010 -1.769 17.648 1.00 96.38 174 TYR A C 1
ATOM 1376 O O . TYR A 1 174 ? 9.316 -2.272 18.529 1.00 96.38 174 TYR A O 1
ATOM 1384 N N . VAL A 1 175 ? 9.691 -1.846 16.357 1.00 95.62 175 VAL A N 1
ATOM 1385 C CA . VAL A 1 175 ? 8.633 -2.713 15.814 1.00 95.62 175 VAL A CA 1
ATOM 1386 C C . VAL A 1 175 ? 9.236 -3.801 14.938 1.00 95.62 175 VAL A C 1
ATOM 1388 O O . VAL A 1 175 ? 10.327 -3.625 14.386 1.00 95.62 175 VAL A O 1
ATOM 1391 N N . GLU A 1 176 ? 8.527 -4.916 14.783 1.00 95.06 176 GLU A N 1
ATOM 1392 C CA . GLU A 1 176 ? 8.977 -6.039 13.965 1.00 95.06 176 GLU A CA 1
ATOM 1393 C C . GLU A 1 176 ? 7.906 -6.576 13.011 1.00 95.06 176 GLU A C 1
ATOM 1395 O O . GLU A 1 176 ? 6.707 -6.499 13.262 1.00 95.06 176 GLU A O 1
ATOM 1400 N N . THR A 1 177 ? 8.355 -7.088 11.865 1.00 94.81 177 THR A N 1
ATOM 1401 C CA . THR A 1 177 ? 7.505 -7.791 10.888 1.00 94.81 177 THR A CA 1
ATOM 1402 C C . THR A 1 177 ? 7.342 -9.268 11.263 1.00 94.81 177 THR A C 1
ATOM 1404 O O . THR A 1 177 ? 8.138 -9.790 12.037 1.00 94.81 177 THR A O 1
ATOM 1407 N N . MET A 1 178 ? 6.421 -9.988 10.606 1.00 93.25 178 MET A N 1
ATOM 1408 C CA . MET A 1 178 ? 6.257 -11.448 10.772 1.00 93.25 178 MET A CA 1
ATOM 1409 C C . MET A 1 178 ? 7.553 -12.249 10.593 1.00 93.25 178 MET A C 1
ATOM 1411 O O . MET A 1 178 ? 7.742 -13.272 11.235 1.00 93.25 178 MET A O 1
ATOM 1415 N N . GLY A 1 179 ? 8.443 -11.798 9.704 1.00 93.19 179 GLY A N 1
ATOM 1416 C CA . GLY A 1 179 ? 9.731 -12.448 9.454 1.00 93.19 179 GLY A CA 1
ATOM 1417 C C . GLY A 1 179 ? 10.843 -12.020 10.416 1.00 93.19 179 GLY A C 1
ATOM 1418 O O . GLY A 1 179 ? 12.010 -12.249 10.115 1.00 93.19 179 GLY A O 1
ATOM 1419 N N . GLY A 1 180 ? 10.525 -11.310 11.503 1.00 94.75 180 GLY A N 1
ATOM 1420 C CA . GLY A 1 180 ? 11.496 -10.852 12.503 1.00 94.75 180 GLY A CA 1
ATOM 1421 C C . GLY A 1 180 ? 12.343 -9.644 12.088 1.00 94.75 180 GLY A C 1
ATOM 1422 O O . GLY A 1 180 ? 13.233 -9.227 12.827 1.00 94.75 180 GLY A O 1
ATOM 1423 N N . ARG A 1 181 ? 12.098 -9.032 10.919 1.00 95.50 181 ARG A N 1
ATOM 1424 C CA . ARG A 1 181 ? 12.753 -7.760 10.561 1.00 95.50 181 ARG A CA 1
ATOM 1425 C C . ARG A 1 181 ? 12.323 -6.666 11.530 1.00 95.50 181 ARG A C 1
ATOM 1427 O O . ARG A 1 181 ? 11.129 -6.396 11.618 1.00 95.50 181 ARG A O 1
ATOM 1434 N N . ARG A 1 182 ? 13.294 -5.989 12.144 1.00 96.31 182 ARG A N 1
ATOM 1435 C CA . ARG A 1 182 ? 13.079 -4.895 13.098 1.00 96.31 182 ARG A CA 1
ATOM 1436 C C . ARG A 1 182 ? 13.320 -3.521 12.488 1.00 96.31 182 ARG A C 1
ATOM 1438 O O . ARG A 1 182 ? 14.166 -3.365 11.607 1.00 96.31 182 ARG A O 1
ATOM 1445 N N . ARG A 1 183 ? 12.602 -2.530 13.011 1.00 95.19 183 ARG A N 1
ATOM 1446 C CA . ARG A 1 183 ? 12.848 -1.102 12.808 1.00 95.19 183 ARG A CA 1
ATOM 1447 C C . ARG A 1 183 ? 12.781 -0.405 14.165 1.00 95.19 183 ARG A C 1
ATOM 1449 O O . ARG A 1 183 ? 11.720 -0.412 14.784 1.00 95.19 183 ARG A O 1
ATOM 1456 N N . SER A 1 184 ? 13.890 0.191 14.595 1.00 94.19 184 SER A N 1
ATOM 1457 C CA . SER A 1 184 ? 13.920 1.054 15.781 1.00 94.19 184 SER A CA 1
ATOM 1458 C C . SER A 1 184 ? 13.063 2.303 15.563 1.00 94.19 184 SER A C 1
ATOM 1460 O O . SER A 1 184 ? 12.984 2.799 14.430 1.00 94.19 184 SER A O 1
ATOM 1462 N N . LEU A 1 185 ? 12.400 2.757 16.626 1.00 88.31 185 LEU A N 1
ATOM 1463 C CA . LEU A 1 185 ? 11.504 3.917 16.621 1.00 88.31 185 LEU A CA 1
ATOM 1464 C C . LEU A 1 185 ? 12.218 5.203 17.036 1.00 88.31 185 LEU A C 1
ATOM 1466 O O . LEU A 1 185 ? 13.096 5.127 17.923 1.00 88.31 185 LEU A O 1
#

Secondary structure (DSSP, 8-state):
-TTTTS---EEESSS-TT---EEESS--SS---SSHHHHHHHHT------GGG-SSSS--------TTHHHHHHHHHH--HHHHHHHHTT--HHHHHHHHHHT--TTT--HHHHHHHHHHHHHHHTT--HHHHHHHH---HHHHHHHHHHHHHH-HHHHHHHHHHHHHHHHHSEEE-TT--EEE-

Nearest PDB structures (foldseek):
  2kfn-assembly1_A  TM=9.252E-01  e=7.955E-17  Escherichia coli
  1kln-assembly1_A  TM=9.175E-01  e=7.122E-17  Escherichia coli
  6vdd-assembly1_A  TM=9.306E-01  e=3.228E-15  Mycolicibacterium smegmatis
  6vdd-assembly2_D  TM=9.406E-01  e=3.412E-15  Mycolicibacterium smegmatis
  4dqq-assembly1_A  TM=9.241E-01  e=5.929E-15  Geobacillus kaustophilus HTA426